Protein AF-A0A6A6DLG8-F1 (afdb_monomer)

pLDDT: mean 86.85, std 16.08, range [40.97, 98.75]

Sequence (361 aa):
MAGENPKTAAEYDSNIRAYTIFCSYMLLCISLAVFIIRNLLVSFNSLSPPGFNRRHVLLFSFLATASLCTTWYYMYQYFVDSYQRWVYWQEFYGRPIVNLELGRWLRETELFREAWLAAIVGVHRYWWTAQIFLFACGLGLNLEQKGTRKGIKHTWAFMLLGQVVAISFATNLFLISLLLTPKSCKPAQKDAPRKNKWIGPWLLNFIAVFGTLWPAYSLQDPEFQAPPHILHPPRFLRLLLVPHFVLLLLPIARAVLPTKYVSDEDVPFADRAYNFMWNIVIGGGGMLVLKASAAVWREFGFSVLVPTLFETPAVSSVGWDVIFCWITWYAWWKVQKVSFDDVIGVEGSVEEKEVEVEETN

Secondary structure (DSSP, 8-state):
-----S-TTS----THHHHHHHHHHHHHHHHHHHHHHHHHHHHHHH---TT--HHHHHHHHHHHHHHHHHHHHHHHHHHHHHHHHHHHHHHHTT----S--HHHHHHH--HHHHHHHHHHSSHHHHHHHTHHHHHHHHHHHHIIIIITTTT-TTHHHHHHHHHHT-HHHHHHHHHHHHHHS--------TT------PPPHHHHHHHHHHHHHHHHHHHTSHHHHS-TTS---TTHHHHHHHHHHHHHHHHHHHHHS-GGGS--S-HHHHHHHHHHHHHHHHHHHHHHHHHHHHHHHHHT-GGGHHHHTTTSHHHHHHHHHHHHHHHHHHHHHHHHHHHHHHHHHHHHHHHHHHHHHHTT-

Organism: NCBI:txid1314779

Mean predicted aligned error: 7.76 Å

Nearest PDB structures (foldseek):
  7n6g-assembly1_3T  TM=1.454E-01  e=6.576E-01  Chlamydomonas reinhardtii
  5lm1-assembly1_A  TM=1.456E-01  e=6.354E+00  Homo sapiens

Radius of gyration: 24.98 Å; Cα contacts (8 Å, |Δi|>4): 332; chains: 1; bounding box: 56×64×92 Å

Structure (mmCIF, N/CA/C/O backbone):
data_AF-A0A6A6DLG8-F1
#
_entry.id   AF-A0A6A6DLG8-F1
#
loop_
_atom_site.group_PDB
_atom_site.id
_atom_site.type_symbol
_atom_site.label_atom_id
_atom_site.label_alt_id
_atom_site.label_comp_id
_atom_site.label_asym_id
_atom_site.label_entity_id
_atom_site.label_seq_id
_atom_site.pdbx_PDB_ins_code
_atom_site.Cartn_x
_atom_site.Cartn_y
_atom_site.Cartn_z
_atom_site.occupancy
_atom_site.B_iso_or_equiv
_atom_site.auth_seq_id
_atom_site.auth_comp_id
_atom_site.auth_asym_id
_atom_site.auth_atom_id
_atom_site.pdbx_PDB_model_num
ATOM 1 N N . MET A 1 1 ? 20.055 -35.414 -46.150 1.00 42.12 1 MET A N 1
ATOM 2 C CA . MET A 1 1 ? 19.645 -36.111 -44.915 1.00 42.12 1 MET A CA 1
ATOM 3 C C . MET A 1 1 ? 19.054 -35.075 -43.987 1.00 42.12 1 MET A C 1
ATOM 5 O O . MET A 1 1 ? 19.787 -34.291 -43.400 1.00 42.12 1 MET A O 1
ATOM 9 N N . ALA A 1 2 ? 17.726 -35.001 -43.993 1.00 43.78 2 ALA A N 1
ATOM 10 C CA . ALA A 1 2 ? 16.948 -34.128 -43.136 1.00 43.78 2 ALA A CA 1
ATOM 11 C C . ALA A 1 2 ? 16.892 -34.745 -41.734 1.00 43.78 2 ALA A C 1
ATOM 13 O O . ALA A 1 2 ? 16.444 -35.877 -41.576 1.00 43.78 2 ALA A O 1
ATOM 14 N N . GLY A 1 3 ? 17.392 -34.014 -40.744 1.00 40.97 3 GLY A N 1
ATOM 15 C CA . GLY A 1 3 ? 17.166 -34.294 -39.333 1.00 40.97 3 GLY A CA 1
ATOM 16 C C . GLY A 1 3 ? 16.149 -33.297 -38.801 1.00 40.97 3 GLY A C 1
ATOM 17 O O . GLY A 1 3 ? 16.530 -32.324 -38.154 1.00 40.97 3 GLY A O 1
ATOM 18 N N . GLU A 1 4 ? 14.870 -33.504 -39.118 1.00 46.69 4 GLU A N 1
ATOM 19 C CA . GLU A 1 4 ? 13.787 -32.859 -38.377 1.00 46.69 4 GLU A CA 1
ATOM 20 C C . GLU A 1 4 ? 13.858 -33.353 -36.934 1.00 46.69 4 GLU A C 1
ATOM 22 O O . GLU A 1 4 ? 13.631 -34.522 -36.629 1.00 46.69 4 GLU A O 1
ATOM 27 N N . ASN A 1 5 ? 14.262 -32.450 -36.048 1.00 48.75 5 ASN A N 1
ATOM 28 C CA . ASN A 1 5 ? 14.345 -32.701 -34.622 1.00 48.75 5 ASN A CA 1
ATOM 29 C C . ASN A 1 5 ? 12.911 -32.665 -34.054 1.00 48.75 5 ASN A C 1
ATOM 31 O O . ASN A 1 5 ? 12.273 -31.610 -34.128 1.00 48.75 5 ASN A O 1
ATOM 35 N N . PRO A 1 6 ? 12.381 -33.755 -33.467 1.00 48.09 6 PRO A N 1
ATOM 36 C CA . PRO A 1 6 ? 11.021 -33.807 -32.939 1.00 48.09 6 PRO A CA 1
ATOM 37 C C . PRO A 1 6 ? 10.950 -33.118 -31.566 1.00 48.09 6 PRO A C 1
ATOM 39 O O . PRO A 1 6 ? 10.708 -33.742 -30.537 1.00 48.09 6 PRO A O 1
ATOM 42 N N . LYS A 1 7 ? 11.183 -31.801 -31.542 1.00 45.00 7 LYS A N 1
ATOM 43 C CA . LYS A 1 7 ? 10.860 -30.920 -30.404 1.00 45.00 7 LYS A CA 1
ATOM 44 C C . LYS A 1 7 ? 9.650 -30.022 -30.682 1.00 45.00 7 LYS A C 1
ATOM 46 O O . LYS A 1 7 ? 9.298 -29.193 -29.854 1.00 45.00 7 LYS A O 1
ATOM 51 N N . THR A 1 8 ? 8.981 -30.199 -31.817 1.00 47.53 8 THR A N 1
ATOM 52 C CA . THR A 1 8 ? 7.897 -29.330 -32.305 1.00 47.53 8 THR A CA 1
ATOM 53 C C . THR A 1 8 ? 6.486 -29.740 -31.867 1.00 47.53 8 THR A C 1
ATOM 55 O O . THR A 1 8 ? 5.517 -29.185 -32.368 1.00 47.53 8 THR A O 1
ATOM 58 N N . ALA A 1 9 ? 6.333 -30.655 -30.902 1.00 43.00 9 ALA A N 1
ATOM 59 C CA . ALA A 1 9 ? 5.015 -31.101 -30.424 1.00 43.00 9 ALA A CA 1
ATOM 60 C C . ALA A 1 9 ? 4.716 -30.780 -28.943 1.00 43.00 9 ALA A C 1
ATOM 62 O O . ALA A 1 9 ? 3.642 -31.126 -28.461 1.00 43.00 9 ALA A O 1
ATOM 63 N N . ALA A 1 10 ? 5.633 -30.125 -28.217 1.00 48.12 10 ALA A N 1
ATOM 64 C CA . ALA A 1 10 ? 5.526 -29.947 -26.762 1.00 48.12 10 ALA A CA 1
ATOM 65 C C . ALA A 1 10 ? 5.286 -28.505 -26.275 1.00 48.12 10 ALA A C 1
ATOM 67 O O . ALA A 1 10 ? 5.244 -28.296 -25.070 1.00 48.12 10 ALA A O 1
ATOM 68 N N . GLU A 1 11 ? 5.107 -27.511 -27.151 1.00 51.03 11 GLU A N 1
ATOM 69 C CA . GLU A 1 1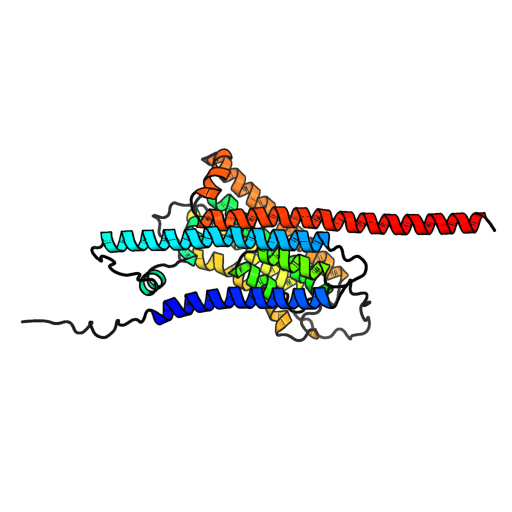1 ? 5.008 -26.109 -26.701 1.00 51.03 11 GLU A CA 1
ATOM 70 C C . GLU A 1 11 ? 3.820 -25.353 -27.310 1.00 51.03 11 GLU A C 1
ATOM 72 O O . GLU A 1 11 ? 3.870 -24.151 -27.559 1.00 51.03 11 GLU A O 1
ATOM 77 N N . TYR A 1 12 ? 2.680 -26.036 -27.462 1.00 51.03 12 TYR A N 1
ATOM 78 C CA . TYR A 1 12 ? 1.380 -25.361 -27.353 1.00 51.03 12 TYR A CA 1
ATOM 79 C C . TYR A 1 12 ? 1.115 -25.060 -25.869 1.00 51.03 12 TYR A C 1
ATOM 81 O O . TYR A 1 12 ? 0.140 -25.512 -25.270 1.00 51.03 12 TYR A O 1
ATOM 89 N N . ASP A 1 13 ? 2.036 -24.322 -25.248 1.00 60.66 13 ASP A N 1
ATOM 90 C CA . ASP A 1 13 ? 1.901 -23.861 -23.876 1.00 60.66 13 ASP A CA 1
ATOM 91 C C . ASP A 1 13 ? 0.833 -22.774 -23.892 1.00 60.66 13 ASP A C 1
ATOM 93 O O . ASP A 1 13 ? 1.077 -21.599 -24.186 1.00 60.66 13 ASP A O 1
ATOM 97 N N . SER A 1 14 ? -0.407 -23.227 -23.723 1.00 81.19 14 SER A N 1
ATOM 98 C CA . SER A 1 14 ? -1.595 -22.410 -23.882 1.00 81.19 14 SER A CA 1
ATOM 99 C C . SER A 1 14 ? -1.491 -21.148 -23.020 1.00 81.19 14 SER A C 1
ATOM 101 O O . SER A 1 14 ? -1.187 -21.202 -21.825 1.00 81.19 14 SER A O 1
ATOM 103 N N . ASN A 1 15 ? -1.825 -19.993 -23.601 1.00 89.50 15 ASN A N 1
ATOM 104 C CA . ASN A 1 15 ? -1.896 -18.719 -22.873 1.00 89.50 15 ASN A CA 1
ATOM 105 C C . ASN A 1 15 ? -2.945 -18.735 -21.737 1.00 89.50 15 ASN A C 1
ATOM 107 O O . ASN A 1 15 ? -3.061 -17.774 -20.977 1.00 89.50 15 ASN A O 1
ATOM 111 N N . ILE A 1 16 ? -3.698 -19.835 -21.599 1.00 91.62 16 ILE A N 1
ATOM 112 C CA . ILE A 1 16 ? -4.718 -20.075 -20.579 1.00 91.62 16 ILE A CA 1
ATOM 113 C C . ILE A 1 16 ? -4.157 -19.831 -19.181 1.00 91.62 16 ILE A C 1
ATOM 115 O O . ILE A 1 16 ? -4.823 -19.175 -18.386 1.00 91.62 16 ILE A O 1
ATOM 119 N N . ARG A 1 17 ? -2.936 -20.290 -18.868 1.00 91.62 17 ARG A N 1
ATOM 120 C CA . ARG A 1 17 ? -2.347 -20.080 -17.533 1.00 91.62 17 ARG A CA 1
ATOM 121 C C . ARG A 1 17 ? -2.173 -18.593 -17.218 1.00 91.62 17 ARG A C 1
ATOM 123 O O . ARG A 1 17 ? -2.581 -18.153 -16.146 1.00 91.62 17 ARG A O 1
ATOM 130 N N . ALA A 1 18 ? -1.600 -17.828 -18.146 1.00 92.19 18 ALA A N 1
ATOM 131 C CA . ALA A 1 18 ? -1.339 -16.402 -17.965 1.00 92.19 18 ALA A CA 1
ATOM 132 C C . ALA A 1 18 ? -2.647 -15.604 -17.828 1.00 92.19 18 ALA A C 1
ATOM 134 O O . ALA A 1 18 ? -2.808 -14.838 -16.877 1.00 92.19 18 ALA A O 1
ATOM 135 N N . TYR A 1 19 ? -3.625 -15.872 -18.703 1.00 94.00 19 TYR A N 1
ATOM 136 C CA . TYR A 1 19 ? -4.962 -15.284 -18.591 1.00 94.00 19 TYR A CA 1
ATOM 137 C C . TYR A 1 19 ? -5.650 -15.662 -17.283 1.00 94.00 19 TYR A C 1
ATOM 139 O O . TYR A 1 19 ? -6.215 -14.799 -16.627 1.00 94.00 19 TYR A O 1
ATOM 147 N N . THR A 1 20 ? -5.575 -16.927 -16.866 1.00 95.06 20 THR A N 1
ATOM 148 C CA . THR A 1 20 ? -6.210 -17.391 -15.627 1.00 95.06 20 THR A CA 1
ATOM 149 C C . THR A 1 20 ? -5.631 -16.668 -14.418 1.00 95.06 20 THR A C 1
ATOM 151 O O . THR A 1 20 ? -6.394 -16.171 -13.596 1.00 95.06 20 THR A O 1
ATOM 154 N N . ILE A 1 21 ? -4.303 -16.542 -14.316 1.00 93.88 21 ILE A N 1
ATOM 155 C CA . ILE A 1 21 ? -3.659 -15.821 -13.209 1.00 93.88 21 ILE A CA 1
ATOM 156 C C . ILE A 1 21 ? -4.117 -14.359 -13.200 1.00 93.88 21 ILE A C 1
ATOM 158 O O . ILE A 1 21 ? -4.626 -13.888 -12.184 1.00 93.88 21 ILE A O 1
ATOM 162 N N . PHE A 1 22 ? -4.023 -13.668 -14.336 1.00 94.69 22 PHE A N 1
ATOM 163 C CA . PHE A 1 22 ? -4.397 -12.258 -14.435 1.00 94.69 22 PHE A CA 1
ATOM 164 C C . PHE A 1 22 ? -5.890 -12.023 -14.151 1.00 94.69 22 PHE A C 1
ATOM 166 O O . PHE A 1 22 ? -6.245 -11.197 -13.310 1.00 94.69 22 PHE A O 1
ATOM 173 N N . CYS A 1 23 ? -6.777 -12.784 -14.794 1.00 96.00 23 CYS A N 1
ATOM 174 C CA . CYS A 1 23 ? -8.219 -12.677 -14.595 1.00 96.00 23 CYS A CA 1
ATOM 175 C C . CYS A 1 23 ? -8.631 -13.067 -13.173 1.00 96.00 23 CYS A C 1
ATOM 177 O O . CYS A 1 23 ? -9.495 -12.407 -12.603 1.00 96.00 23 CYS A O 1
ATOM 179 N N . SER A 1 24 ? -8.013 -14.092 -12.574 1.00 97.00 24 SER A N 1
ATOM 180 C CA . SER A 1 24 ? -8.307 -14.480 -11.188 1.00 97.00 24 SER A CA 1
ATOM 181 C C . SER A 1 24 ? -7.911 -13.385 -10.197 1.00 97.00 24 SER A C 1
ATOM 183 O O . SER A 1 24 ? -8.673 -13.093 -9.278 1.00 97.00 24 SER A O 1
ATOM 185 N N . TYR A 1 25 ? -6.777 -12.715 -10.425 1.00 96.00 25 TYR A N 1
ATOM 186 C CA . TYR A 1 25 ? -6.357 -11.558 -9.643 1.00 96.00 25 TYR A CA 1
ATOM 187 C C . TYR A 1 25 ? -7.331 -10.378 -9.799 1.00 96.00 25 TYR A C 1
ATOM 189 O O . TYR A 1 25 ? -7.801 -9.838 -8.800 1.00 96.00 25 TYR A O 1
ATOM 197 N N . MET A 1 26 ? -7.721 -10.026 -11.029 1.00 96.75 26 MET A N 1
ATOM 198 C CA . MET A 1 26 ? -8.692 -8.946 -11.270 1.00 96.75 26 MET A CA 1
ATOM 199 C C . MET A 1 26 ? -10.052 -9.243 -10.631 1.00 96.75 26 MET A C 1
ATOM 201 O O . MET A 1 26 ? -10.649 -8.381 -9.981 1.00 96.75 26 MET A O 1
ATOM 205 N N . LEU A 1 27 ? -10.522 -10.486 -10.755 1.00 98.00 27 LEU A N 1
ATOM 206 C CA . LEU A 1 27 ? -11.761 -10.935 -10.134 1.00 98.00 27 LEU A CA 1
ATOM 207 C C . LEU A 1 27 ? -11.674 -10.887 -8.606 1.00 98.00 27 LEU A C 1
ATOM 209 O O . LEU A 1 27 ? -12.643 -10.475 -7.970 1.00 98.00 27 LEU A O 1
ATOM 213 N N . LEU A 1 28 ? -10.536 -11.260 -8.012 1.00 97.50 28 LEU A N 1
ATOM 214 C CA . LEU A 1 28 ? -10.301 -11.154 -6.572 1.00 97.50 28 LEU A CA 1
ATOM 215 C C . LEU A 1 28 ? -10.400 -9.698 -6.099 1.00 97.50 28 LEU A C 1
ATOM 217 O O . LEU A 1 28 ? -11.134 -9.423 -5.149 1.00 97.50 28 LEU A O 1
ATOM 221 N N . CYS A 1 29 ? -9.723 -8.768 -6.779 1.00 97.69 29 CYS A N 1
ATOM 222 C CA . CYS A 1 29 ? -9.763 -7.337 -6.465 1.00 97.69 29 CYS A CA 1
ATOM 223 C C . CYS A 1 29 ? -11.198 -6.788 -6.488 1.00 97.69 29 CYS A C 1
ATOM 225 O O . CYS A 1 29 ? -11.648 -6.176 -5.515 1.00 97.69 29 CYS A O 1
ATOM 227 N N . ILE A 1 30 ? -11.942 -7.060 -7.567 1.00 97.69 30 ILE A N 1
ATOM 228 C CA . ILE A 1 30 ? -13.333 -6.613 -7.724 1.00 97.69 30 ILE A CA 1
ATOM 229 C C . ILE A 1 30 ? -14.229 -7.254 -6.660 1.00 97.69 30 ILE A C 1
ATOM 231 O O . ILE A 1 30 ? -15.001 -6.559 -6.000 1.00 97.69 30 ILE A O 1
ATOM 235 N N . SER A 1 31 ? -14.108 -8.567 -6.451 1.00 98.31 31 SER A N 1
ATOM 236 C CA . SER A 1 31 ? -14.945 -9.305 -5.500 1.00 98.31 31 SER A CA 1
ATOM 237 C C . SER A 1 31 ? -14.743 -8.817 -4.067 1.00 98.31 31 SER A C 1
ATOM 239 O O . SER A 1 31 ? -15.722 -8.631 -3.347 1.00 98.31 31 SER A O 1
ATOM 241 N N . LEU A 1 32 ? -13.497 -8.551 -3.655 1.00 97.62 32 LEU A N 1
ATOM 242 C CA . LEU A 1 32 ? -13.190 -7.999 -2.332 1.00 97.62 32 LEU A CA 1
ATOM 243 C C . LEU A 1 32 ? -13.744 -6.584 -2.156 1.00 97.62 32 LEU A C 1
ATOM 245 O O . LEU A 1 32 ? -14.359 -6.297 -1.127 1.00 97.62 32 LEU A O 1
ATOM 249 N N . ALA A 1 33 ? -13.564 -5.713 -3.153 1.00 97.75 33 ALA A N 1
ATOM 250 C CA . ALA A 1 33 ? -14.083 -4.350 -3.105 1.00 97.75 33 ALA A CA 1
ATOM 251 C C . ALA A 1 33 ? -15.616 -4.346 -3.002 1.00 97.75 33 ALA A C 1
ATOM 253 O O . ALA A 1 33 ? -16.174 -3.712 -2.105 1.00 97.75 33 ALA A O 1
ATOM 254 N N . VAL A 1 34 ? -16.300 -5.118 -3.854 1.00 98.06 34 VAL A N 1
ATOM 255 C CA . VAL A 1 34 ? -17.764 -5.261 -3.833 1.00 98.06 34 VAL A CA 1
ATOM 256 C C . VAL A 1 34 ? -18.242 -5.845 -2.505 1.00 98.06 34 VAL A C 1
ATOM 258 O O . VAL A 1 34 ? -19.208 -5.343 -1.931 1.00 98.06 34 VAL A O 1
ATOM 261 N N . PHE A 1 35 ? -17.561 -6.868 -1.982 1.00 97.94 35 PHE A N 1
ATOM 262 C CA . PHE A 1 35 ? -17.885 -7.471 -0.690 1.00 97.94 35 PHE A CA 1
ATOM 263 C C . PHE A 1 35 ? -17.823 -6.449 0.454 1.00 97.94 35 PHE A C 1
ATOM 265 O O . PHE A 1 35 ? -18.776 -6.331 1.229 1.00 97.94 35 PHE A O 1
ATOM 272 N N . ILE A 1 36 ? -16.736 -5.677 0.546 1.00 97.38 36 ILE A N 1
ATOM 273 C CA . ILE A 1 36 ? -16.568 -4.659 1.590 1.00 97.38 36 ILE A CA 1
ATOM 274 C C . ILE A 1 36 ? -17.604 -3.545 1.427 1.00 97.38 36 ILE A C 1
ATOM 276 O O . ILE A 1 36 ? -18.291 -3.216 2.392 1.00 97.38 36 ILE A O 1
ATOM 280 N N . ILE A 1 37 ? -17.771 -3.002 0.219 1.00 96.94 37 ILE A N 1
ATOM 281 C CA . ILE A 1 37 ? -18.719 -1.911 -0.051 1.00 96.94 37 ILE A CA 1
ATOM 282 C C . ILE A 1 37 ? -20.151 -2.346 0.268 1.00 96.94 37 ILE A C 1
ATOM 284 O O . ILE A 1 37 ? -20.870 -1.617 0.947 1.00 96.94 37 ILE A O 1
ATOM 288 N N . ARG A 1 38 ? -20.567 -3.551 -0.142 1.00 97.06 38 ARG A N 1
ATOM 289 C CA . ARG A 1 38 ? -21.901 -4.079 0.172 1.00 97.06 38 ARG A CA 1
ATOM 290 C C . ARG A 1 38 ? -22.131 -4.155 1.681 1.00 97.06 38 ARG A C 1
ATOM 292 O O . ARG A 1 38 ? -23.180 -3.723 2.151 1.00 97.06 38 ARG A O 1
ATOM 299 N N . ASN A 1 39 ? -21.158 -4.662 2.437 1.00 94.19 39 ASN A N 1
ATOM 300 C CA . ASN A 1 39 ? -21.257 -4.731 3.895 1.00 94.19 39 ASN A CA 1
ATOM 301 C C . ASN A 1 39 ? -21.339 -3.333 4.528 1.00 94.19 39 ASN A C 1
ATOM 303 O O . ASN A 1 39 ? -22.131 -3.127 5.444 1.00 94.19 39 ASN A O 1
ATOM 307 N N . LEU A 1 40 ? -20.578 -2.361 4.017 1.00 94.06 40 LEU A N 1
ATOM 308 C CA . LEU A 1 40 ? -20.651 -0.970 4.471 1.00 94.06 40 LEU A CA 1
ATOM 309 C C . LEU A 1 40 ? -22.014 -0.338 4.176 1.00 94.06 40 LEU A C 1
ATOM 311 O O . LEU A 1 40 ? -22.557 0.334 5.045 1.00 94.06 40 LEU A O 1
ATOM 315 N N . LEU A 1 41 ? -22.591 -0.576 2.996 1.00 93.44 41 LEU A N 1
ATOM 316 C CA . LEU A 1 41 ? -23.913 -0.061 2.625 1.00 93.44 41 LEU A CA 1
ATOM 317 C C . LEU A 1 41 ? -25.027 -0.648 3.499 1.00 93.44 41 LEU A C 1
ATOM 319 O O . LEU A 1 41 ? -25.924 0.076 3.927 1.00 93.44 41 LEU A O 1
ATOM 323 N N . VAL A 1 42 ? -24.959 -1.946 3.811 1.00 92.69 42 VAL A N 1
ATOM 324 C CA . VAL A 1 42 ? -25.896 -2.581 4.751 1.00 92.69 42 VAL A CA 1
ATOM 325 C C . VAL A 1 42 ? -25.771 -1.949 6.139 1.00 92.69 42 VAL A C 1
ATOM 327 O O . VAL A 1 42 ? -26.788 -1.588 6.731 1.00 92.69 42 VAL A O 1
ATOM 330 N N . SER A 1 43 ? -24.549 -1.752 6.643 1.00 89.50 43 SER A N 1
ATOM 331 C CA . SER A 1 43 ? -24.315 -1.068 7.923 1.00 89.50 43 SER A CA 1
ATOM 332 C C . SER A 1 43 ? -24.814 0.378 7.906 1.00 89.50 43 SER A C 1
ATOM 334 O O . SER A 1 43 ? -25.457 0.805 8.854 1.00 89.50 43 SER A O 1
ATOM 336 N N . PHE A 1 44 ? -24.587 1.113 6.815 1.00 89.56 44 PHE A N 1
ATOM 337 C CA . PHE A 1 44 ? -25.044 2.495 6.650 1.00 89.56 44 PHE A CA 1
ATOM 338 C C . PHE A 1 44 ? -26.571 2.615 6.711 1.00 89.56 44 PHE A C 1
ATOM 340 O O . PHE A 1 44 ? -27.092 3.536 7.330 1.00 89.56 44 PHE A O 1
ATOM 347 N N . ASN A 1 45 ? -27.292 1.675 6.096 1.00 88.12 45 ASN A N 1
ATOM 348 C CA . ASN A 1 45 ? -28.756 1.691 6.072 1.00 88.12 45 ASN A CA 1
ATOM 349 C C . ASN A 1 45 ? -29.393 1.182 7.375 1.00 88.12 45 ASN A C 1
ATOM 351 O O . ASN A 1 45 ? -30.538 1.518 7.663 1.00 88.12 45 ASN A O 1
ATOM 355 N N . SER A 1 46 ? -28.686 0.344 8.138 1.00 84.44 46 SER A N 1
ATOM 356 C CA . SER A 1 46 ? -29.216 -0.296 9.353 1.00 84.44 46 SER A CA 1
ATOM 357 C C . SER A 1 46 ? -28.819 0.402 10.652 1.00 84.44 46 SER A C 1
ATOM 359 O O . SER A 1 46 ? -29.517 0.258 11.654 1.00 84.44 46 SER A O 1
ATOM 361 N N . LEU A 1 47 ? -27.712 1.146 10.661 1.00 73.06 47 LEU A N 1
ATOM 362 C CA . LEU A 1 47 ? -27.139 1.740 11.862 1.00 73.06 47 LEU A CA 1
ATOM 363 C C . LEU A 1 47 ? -26.958 3.243 11.644 1.00 73.06 47 LEU A C 1
ATOM 365 O O . LEU A 1 47 ? -26.016 3.681 10.988 1.00 73.06 47 LEU A O 1
ATOM 369 N N . SER A 1 48 ? -27.827 4.033 12.273 1.00 65.44 48 SER A N 1
ATOM 370 C CA . SER A 1 48 ? -27.577 5.452 12.552 1.00 65.44 48 SER A CA 1
ATOM 371 C C . SER A 1 48 ? -27.132 5.573 14.011 1.00 65.44 48 SER A C 1
ATOM 373 O O . SER A 1 48 ? -27.966 5.854 14.875 1.00 65.44 48 SER A O 1
ATOM 375 N N . PRO A 1 49 ? -25.860 5.273 14.347 1.00 66.50 49 PRO A N 1
ATOM 376 C CA . PRO A 1 49 ? -25.411 5.353 15.727 1.00 66.50 49 PRO A CA 1
ATOM 377 C C . PRO A 1 49 ? -25.480 6.803 16.241 1.00 66.50 49 PRO A C 1
ATOM 379 O O . PRO A 1 49 ? -25.253 7.742 15.473 1.00 66.50 49 PRO A O 1
ATOM 382 N N . PRO A 1 50 ? -25.740 7.014 17.543 1.00 60.44 50 PRO A N 1
ATOM 383 C CA . PRO A 1 50 ? -25.607 8.333 18.152 1.00 60.44 50 PRO A CA 1
ATOM 384 C C . PRO A 1 50 ? -24.169 8.851 17.957 1.00 60.44 50 PRO A C 1
ATOM 386 O O . PRO A 1 50 ? -23.201 8.139 18.231 1.00 60.44 50 PRO A O 1
ATOM 389 N N . GLY A 1 51 ? -24.029 10.066 17.413 1.00 63.66 51 GLY A N 1
ATOM 390 C CA . GLY A 1 51 ? -22.741 10.649 16.998 1.00 63.66 51 GLY A CA 1
ATOM 391 C C . GLY A 1 51 ? -22.334 10.375 15.540 1.00 63.66 51 GLY A C 1
ATOM 392 O O . GLY A 1 51 ? -21.228 10.728 15.128 1.00 63.66 51 GLY A O 1
ATOM 393 N N . PHE A 1 52 ? -23.204 9.757 14.735 1.00 78.06 52 PHE A N 1
ATOM 394 C CA . PHE A 1 52 ? -22.997 9.591 13.297 1.00 78.06 52 PHE A CA 1
ATOM 395 C C . PHE A 1 52 ? -22.896 10.946 12.581 1.00 78.06 52 PHE A C 1
ATOM 397 O O . PHE A 1 52 ? -23.866 11.698 12.490 1.00 78.06 52 PHE A O 1
ATOM 404 N N . ASN A 1 53 ? -21.727 11.238 12.006 1.00 85.06 53 ASN A N 1
ATOM 405 C CA . ASN A 1 53 ? -21.529 12.414 11.167 1.00 85.06 53 ASN A CA 1
ATOM 406 C C . ASN A 1 53 ? -21.396 12.006 9.694 1.00 85.06 53 ASN A C 1
ATOM 408 O O . ASN A 1 53 ? -20.342 11.546 9.242 1.00 85.06 53 ASN A O 1
ATOM 412 N N . ARG A 1 54 ? -22.466 12.234 8.922 1.00 90.19 54 ARG A N 1
ATOM 413 C CA . ARG A 1 54 ? -22.517 11.948 7.479 1.00 90.19 54 ARG A CA 1
ATOM 414 C C . ARG A 1 54 ? -21.384 12.629 6.704 1.00 90.19 54 ARG A C 1
ATOM 416 O O . ARG A 1 54 ? -20.920 12.069 5.715 1.00 90.19 54 ARG A O 1
ATOM 423 N N . ARG A 1 55 ? -20.895 13.793 7.157 1.00 92.69 55 ARG A N 1
ATOM 424 C CA . ARG A 1 55 ? -19.781 14.507 6.506 1.00 92.69 55 ARG A CA 1
ATOM 425 C C . ARG A 1 55 ? -18.483 13.706 6.567 1.00 92.69 55 ARG A C 1
ATOM 427 O O . ARG A 1 55 ? -17.768 13.665 5.574 1.00 92.69 55 ARG A O 1
ATOM 434 N N . HIS A 1 56 ? -18.201 13.027 7.681 1.00 93.94 56 HIS A N 1
ATOM 435 C CA . HIS A 1 56 ? -17.001 12.193 7.808 1.00 93.94 56 HIS A CA 1
ATOM 436 C C . HIS A 1 56 ? -17.072 10.968 6.890 1.00 93.94 56 HIS A C 1
ATOM 438 O O . HIS A 1 56 ? -16.095 10.639 6.225 1.00 93.94 56 HIS A O 1
ATOM 444 N N . VAL A 1 57 ? -18.244 10.330 6.787 1.00 94.50 57 VAL A N 1
ATOM 445 C CA . VAL A 1 57 ? -18.449 9.210 5.854 1.00 94.50 57 VAL A CA 1
ATOM 446 C C . VAL A 1 57 ? -18.274 9.662 4.406 1.00 94.50 57 VAL A C 1
ATOM 448 O O . VAL A 1 57 ? -17.586 8.988 3.643 1.00 94.50 57 VAL A O 1
ATOM 451 N N . LEU A 1 58 ? -18.838 10.815 4.033 1.00 95.94 58 LEU A N 1
ATOM 452 C CA . LEU A 1 58 ? -18.664 11.390 2.696 1.00 95.94 58 LEU A CA 1
ATOM 453 C C . LEU A 1 58 ? -17.198 11.733 2.407 1.00 95.94 58 LEU A C 1
ATOM 455 O O . LEU A 1 58 ? -16.715 11.415 1.325 1.00 95.94 58 LEU A O 1
ATOM 459 N N . LEU A 1 59 ? -16.478 12.307 3.376 1.00 97.31 59 LEU A N 1
ATOM 460 C CA . LEU A 1 59 ? -15.053 12.617 3.253 1.00 97.31 59 LEU A CA 1
ATOM 461 C C . LEU A 1 59 ? -14.226 11.363 2.945 1.00 97.31 59 LEU A C 1
ATOM 463 O O . LEU A 1 59 ? -13.504 11.338 1.952 1.00 97.31 59 LEU A O 1
ATOM 467 N N . PHE A 1 60 ? -14.349 10.309 3.756 1.00 97.81 60 PHE A N 1
ATOM 468 C CA . PHE A 1 60 ? -13.588 9.076 3.529 1.00 97.81 60 PHE A CA 1
ATOM 469 C C . PHE A 1 60 ? -14.068 8.310 2.288 1.00 97.81 60 PHE A C 1
ATOM 471 O O . PHE A 1 60 ? -13.265 7.644 1.644 1.00 97.81 60 PHE A O 1
ATOM 478 N N . SER A 1 61 ? -15.338 8.443 1.889 1.00 98.00 61 SER A N 1
ATOM 479 C CA . SER A 1 61 ? -15.839 7.874 0.624 1.00 98.00 61 SER A CA 1
ATOM 480 C C . SER A 1 61 ? -15.235 8.582 -0.590 1.00 98.00 61 SER A C 1
ATOM 482 O O . SER A 1 61 ? -14.841 7.932 -1.561 1.00 98.00 61 SER A O 1
ATOM 484 N N . PHE A 1 62 ? -15.120 9.912 -0.524 1.00 98.44 62 PHE A N 1
ATOM 485 C CA . PHE A 1 62 ? -14.439 10.707 -1.539 1.00 98.44 62 PHE A CA 1
ATOM 486 C C . PHE A 1 62 ? -12.955 10.341 -1.616 1.00 98.44 62 PHE A 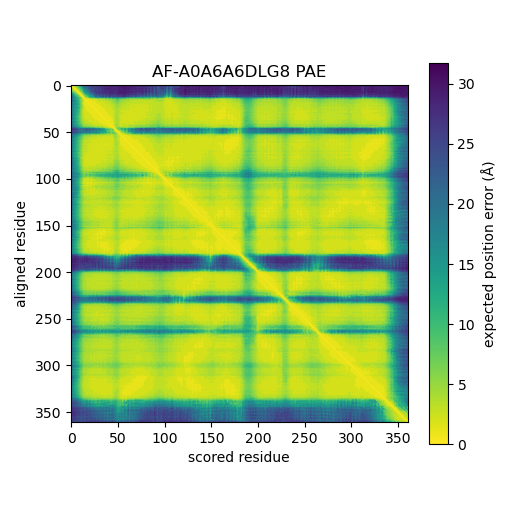C 1
ATOM 488 O O . PHE A 1 62 ? -12.468 10.040 -2.702 1.00 98.44 62 PHE A O 1
ATOM 495 N N . LEU A 1 63 ? -12.258 10.281 -0.475 1.00 98.50 63 LEU A N 1
ATOM 496 C CA . LEU A 1 63 ? -10.847 9.887 -0.423 1.00 98.50 63 LEU A CA 1
ATOM 497 C C . LEU A 1 63 ? -10.620 8.463 -0.947 1.00 98.50 63 LEU A C 1
ATOM 499 O O . LEU A 1 63 ? -9.687 8.261 -1.715 1.00 98.50 63 LEU A O 1
ATOM 503 N N . ALA A 1 64 ? -11.490 7.503 -0.607 1.00 98.50 64 ALA A N 1
ATOM 504 C CA . ALA A 1 64 ? -11.435 6.143 -1.146 1.00 98.50 64 ALA A CA 1
ATOM 505 C C . ALA A 1 64 ? -11.574 6.129 -2.676 1.00 98.50 64 ALA A C 1
ATOM 507 O O . ALA A 1 64 ? -10.803 5.474 -3.370 1.00 98.50 64 ALA A O 1
ATOM 508 N N . THR A 1 65 ? -12.553 6.861 -3.210 1.00 98.44 65 THR A N 1
ATOM 509 C CA . THR A 1 65 ? -12.804 6.901 -4.658 1.00 98.44 65 THR A CA 1
ATOM 510 C C . THR A 1 65 ? -11.651 7.581 -5.389 1.00 98.44 65 THR A C 1
ATOM 512 O O . THR A 1 65 ? -11.134 7.040 -6.361 1.00 98.44 65 THR A O 1
ATOM 515 N N . ALA A 1 66 ? -11.200 8.735 -4.893 1.00 98.69 66 ALA A N 1
ATOM 516 C CA . ALA A 1 66 ? -10.088 9.477 -5.471 1.00 98.69 66 ALA A CA 1
ATOM 517 C C . ALA A 1 66 ? -8.788 8.663 -5.444 1.00 98.69 66 ALA A C 1
ATOM 519 O O . ALA A 1 66 ? -8.064 8.635 -6.443 1.00 98.69 66 ALA A O 1
ATOM 520 N N . SER A 1 67 ? -8.509 7.959 -4.342 1.00 98.44 67 SER A N 1
ATOM 521 C CA . SER A 1 67 ? -7.314 7.128 -4.243 1.00 98.44 67 SER A CA 1
ATOM 522 C C . SER A 1 67 ? -7.374 5.912 -5.164 1.00 98.44 67 SER A C 1
ATOM 524 O O . SER A 1 67 ? -6.399 5.645 -5.867 1.00 98.44 67 SER A O 1
ATOM 526 N N . LEU A 1 68 ? -8.523 5.233 -5.263 1.00 98.31 68 LEU A N 1
ATOM 527 C CA . LEU A 1 68 ? -8.716 4.127 -6.202 1.00 98.31 68 LEU A CA 1
ATOM 528 C C . LEU A 1 68 ? -8.555 4.590 -7.653 1.00 98.31 68 LEU A C 1
ATOM 530 O O . LEU A 1 68 ? -7.773 4.004 -8.394 1.00 98.31 68 LEU A O 1
ATOM 534 N N . CYS A 1 69 ? -9.252 5.658 -8.054 1.00 98.44 69 CYS A N 1
ATOM 535 C CA . CYS A 1 69 ? -9.183 6.182 -9.416 1.00 98.44 69 CYS A CA 1
ATOM 536 C C . CYS A 1 69 ? -7.757 6.597 -9.796 1.00 98.44 69 CYS A C 1
ATOM 538 O O . CYS A 1 69 ? -7.306 6.280 -10.891 1.00 98.44 69 CYS A O 1
ATOM 540 N N . THR A 1 70 ? -7.037 7.267 -8.893 1.00 98.44 70 THR A N 1
ATOM 541 C CA . THR A 1 70 ? -5.679 7.757 -9.174 1.00 98.44 70 THR A CA 1
ATOM 542 C C . THR A 1 70 ? -4.680 6.604 -9.277 1.00 98.44 70 THR A C 1
ATOM 544 O O . THR A 1 70 ? -3.922 6.530 -10.240 1.00 98.44 70 THR A O 1
ATOM 547 N N . THR A 1 71 ? -4.692 5.675 -8.317 1.00 97.75 71 THR A N 1
ATOM 548 C CA . THR A 1 71 ? -3.778 4.516 -8.313 1.00 97.75 71 THR A CA 1
ATOM 549 C C . THR A 1 71 ? -4.023 3.607 -9.519 1.00 97.75 71 THR A C 1
ATOM 551 O O . THR A 1 71 ? -3.082 3.258 -10.230 1.00 97.75 71 THR A O 1
ATOM 554 N N . TRP A 1 72 ? -5.284 3.303 -9.842 1.00 97.19 72 TRP A N 1
ATOM 555 C CA . TRP A 1 72 ? -5.615 2.464 -10.999 1.00 97.19 72 TRP A CA 1
ATOM 556 C C . TRP A 1 72 ? -5.403 3.141 -12.343 1.00 97.19 72 TRP A C 1
ATOM 558 O O . TRP A 1 72 ? -5.075 2.452 -13.306 1.00 97.19 72 TRP A O 1
ATOM 568 N N . TYR A 1 73 ? -5.538 4.464 -12.424 1.00 98.38 73 TYR A N 1
ATOM 569 C CA . TYR A 1 73 ? -5.165 5.203 -13.625 1.00 98.38 73 TYR A CA 1
ATOM 570 C C . TYR A 1 73 ? -3.691 4.965 -13.979 1.00 98.38 73 TYR A C 1
ATOM 572 O O . TYR A 1 73 ? -3.382 4.578 -15.106 1.00 98.38 73 TYR A O 1
ATOM 580 N N . TYR A 1 74 ? -2.787 5.101 -13.007 1.00 98.31 74 TYR A N 1
ATOM 581 C CA . TYR A 1 74 ? -1.363 4.850 -13.229 1.00 98.31 74 TYR A CA 1
ATOM 582 C C . TYR A 1 74 ? -1.029 3.364 -13.398 1.00 98.31 74 TYR A C 1
ATOM 584 O O . TYR A 1 74 ? -0.166 3.029 -14.205 1.00 98.31 74 TYR A O 1
ATOM 592 N N . MET A 1 75 ? -1.738 2.458 -12.718 1.00 96.81 75 MET A N 1
ATOM 593 C CA . MET A 1 75 ? -1.594 1.017 -12.954 1.00 96.81 75 MET A CA 1
ATOM 594 C C . MET A 1 75 ? -1.992 0.633 -14.389 1.00 96.81 75 MET A C 1
ATOM 596 O O . MET A 1 75 ? -1.301 -0.139 -15.050 1.00 96.81 75 MET A O 1
ATOM 600 N N . TYR A 1 76 ? -3.074 1.213 -14.911 1.00 97.56 76 TYR A N 1
ATOM 601 C CA . TYR A 1 76 ? -3.477 1.019 -16.300 1.00 97.56 76 TYR A CA 1
ATOM 602 C C . TYR A 1 76 ? -2.430 1.577 -17.272 1.00 97.56 76 TYR A C 1
ATOM 604 O O . TYR A 1 76 ? -2.044 0.888 -18.215 1.00 97.56 76 TYR A O 1
ATOM 612 N N . GLN A 1 77 ? -1.914 2.785 -17.021 1.00 98.25 77 GLN A N 1
ATOM 613 C CA . GLN A 1 77 ? -0.812 3.339 -17.814 1.00 98.25 77 GLN A CA 1
ATOM 614 C C . GLN A 1 77 ? 0.431 2.443 -17.786 1.00 98.25 77 GLN A C 1
ATOM 616 O O . GLN A 1 77 ? 1.063 2.255 -18.822 1.00 98.25 77 GLN A O 1
ATOM 621 N N . TYR A 1 78 ? 0.756 1.854 -16.633 1.00 97.50 78 TYR A N 1
ATOM 622 C CA . TYR A 1 78 ? 1.844 0.887 -16.514 1.00 97.50 78 TYR A CA 1
ATOM 623 C C . TYR A 1 78 ? 1.611 -0.343 -17.403 1.00 97.50 78 TYR A C 1
ATOM 625 O O . TYR A 1 78 ? 2.531 -0.774 -18.094 1.00 97.50 78 TYR A O 1
ATOM 633 N N . PHE A 1 79 ? 0.392 -0.891 -17.439 1.00 96.69 79 PHE A N 1
ATOM 634 C CA . PHE A 1 79 ? 0.069 -2.014 -18.325 1.00 96.69 79 PHE A CA 1
ATOM 635 C C . PHE A 1 79 ? 0.230 -1.657 -19.804 1.00 96.69 79 PHE A C 1
ATOM 637 O O . PHE A 1 79 ? 0.773 -2.457 -20.564 1.00 96.69 79 PHE A O 1
ATOM 644 N N . VAL A 1 80 ? -0.184 -0.452 -20.206 1.00 97.25 80 VAL A N 1
ATOM 645 C CA . VAL A 1 80 ? -0.000 0.037 -21.581 1.00 97.25 80 VAL A CA 1
ATOM 646 C C . VAL A 1 80 ? 1.487 0.170 -21.923 1.00 97.25 80 VAL A C 1
ATOM 648 O O . VAL A 1 80 ? 1.919 -0.358 -22.946 1.00 97.25 80 VAL A O 1
ATOM 651 N N . ASP A 1 81 ? 2.276 0.814 -21.060 1.00 96.94 81 ASP A N 1
ATOM 652 C CA . ASP A 1 81 ? 3.725 0.990 -21.245 1.00 96.94 81 ASP A CA 1
ATOM 653 C C . ASP A 1 81 ? 4.470 -0.358 -21.277 1.00 96.94 81 ASP A C 1
ATOM 655 O O . ASP A 1 81 ? 5.303 -0.601 -22.150 1.00 96.94 81 ASP A O 1
ATOM 659 N N . SER A 1 82 ? 4.121 -1.286 -20.381 1.00 96.69 82 SER A N 1
ATOM 660 C CA . SER A 1 82 ? 4.680 -2.643 -20.367 1.00 96.69 82 SER A CA 1
ATOM 661 C C . SER A 1 82 ? 4.374 -3.399 -21.663 1.00 96.69 82 SER A C 1
ATOM 663 O O . SER A 1 82 ? 5.279 -4.003 -22.243 1.00 96.69 82 SER A O 1
ATOM 665 N N . TYR A 1 83 ? 3.133 -3.330 -22.159 1.00 96.88 83 TYR A N 1
ATOM 666 C CA . TYR A 1 83 ? 2.757 -3.966 -23.422 1.00 96.88 83 TYR A CA 1
ATOM 667 C C . TYR A 1 83 ? 3.527 -3.369 -24.604 1.00 96.88 83 TYR A C 1
ATOM 669 O O . TYR A 1 83 ? 4.093 -4.110 -25.404 1.00 96.88 83 TYR A O 1
ATOM 677 N N . GLN A 1 84 ? 3.614 -2.040 -24.694 1.00 96.44 84 GLN A N 1
ATOM 678 C CA . GLN A 1 84 ? 4.348 -1.360 -25.767 1.00 96.44 84 GLN A CA 1
ATOM 679 C C . GLN A 1 84 ? 5.839 -1.704 -25.754 1.00 96.44 84 GLN A C 1
ATOM 681 O O . GLN A 1 84 ? 6.416 -1.999 -26.802 1.00 96.44 84 GLN A O 1
ATOM 686 N N . ARG A 1 85 ? 6.461 -1.733 -24.570 1.00 95.44 85 ARG A N 1
ATOM 687 C CA . ARG A 1 85 ? 7.861 -2.140 -24.416 1.00 95.44 85 ARG A CA 1
ATOM 688 C C . ARG A 1 85 ? 8.070 -3.593 -24.829 1.00 95.44 85 ARG A C 1
ATOM 690 O O . ARG A 1 85 ? 9.056 -3.896 -25.494 1.00 95.44 85 ARG A O 1
ATOM 697 N N . TRP A 1 86 ? 7.152 -4.483 -24.457 1.00 95.69 86 TRP A N 1
ATOM 698 C CA . TRP A 1 86 ? 7.197 -5.877 -24.886 1.00 95.69 86 TRP A CA 1
ATOM 699 C C . TRP A 1 86 ? 7.096 -5.993 -26.412 1.00 95.69 86 TRP A C 1
ATOM 701 O O . TRP A 1 86 ? 7.954 -6.642 -27.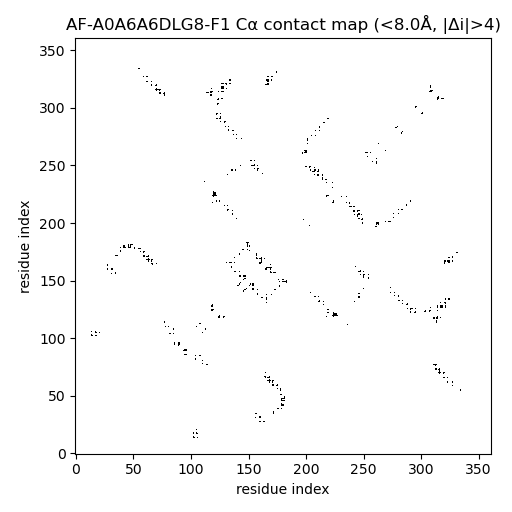004 1.00 95.69 86 TRP A O 1
ATOM 711 N N . VAL A 1 87 ? 6.141 -5.308 -27.057 1.00 95.69 87 VAL A N 1
ATOM 712 C CA . VAL A 1 87 ? 6.008 -5.282 -28.528 1.00 95.69 87 VAL A CA 1
ATOM 713 C C . VAL A 1 87 ? 7.302 -4.810 -29.193 1.00 95.69 87 VAL A C 1
ATOM 715 O O . VAL A 1 87 ? 7.812 -5.498 -30.075 1.00 95.69 87 VAL A O 1
ATOM 718 N N . TYR A 1 88 ? 7.881 -3.702 -28.718 1.00 95.00 88 TYR A N 1
ATOM 719 C CA . TYR A 1 88 ? 9.152 -3.180 -29.227 1.00 95.00 88 TYR A CA 1
ATOM 720 C C . TYR A 1 88 ? 10.273 -4.231 -29.183 1.00 95.00 88 TYR A C 1
ATOM 722 O O . TYR A 1 88 ? 11.002 -4.417 -30.157 1.00 95.00 88 TYR A O 1
ATOM 730 N N . TRP A 1 89 ? 10.396 -4.971 -28.075 1.00 94.44 89 TRP A N 1
ATOM 731 C CA . TRP A 1 89 ? 11.389 -6.041 -27.964 1.00 94.44 89 TRP A CA 1
ATOM 732 C C . TRP A 1 89 ? 11.108 -7.215 -28.902 1.00 94.44 89 TRP A C 1
ATOM 734 O O . TRP A 1 89 ? 12.048 -7.773 -29.464 1.00 94.44 89 TRP A O 1
ATOM 744 N N . GLN A 1 90 ? 9.844 -7.593 -29.105 1.00 94.88 90 GLN A N 1
ATOM 745 C CA . GLN A 1 90 ? 9.504 -8.657 -30.053 1.00 94.88 90 GLN A CA 1
ATOM 746 C C . GLN A 1 90 ? 9.899 -8.276 -31.483 1.00 94.88 90 GLN A C 1
ATOM 748 O O . GLN A 1 90 ? 10.522 -9.080 -32.177 1.00 94.88 90 GLN A O 1
ATOM 753 N N . GLU A 1 91 ? 9.619 -7.039 -31.896 1.00 92.69 91 GLU A N 1
ATOM 754 C CA . GLU A 1 91 ? 10.028 -6.513 -33.202 1.00 92.69 91 GLU A CA 1
ATOM 755 C C . GLU A 1 91 ? 11.552 -6.477 -33.350 1.00 92.69 91 GLU A C 1
ATOM 757 O O . GLU A 1 91 ? 12.078 -6.937 -34.365 1.00 92.69 91 GLU A O 1
ATOM 762 N N . PHE A 1 92 ? 12.270 -6.030 -32.314 1.00 93.38 92 PHE A N 1
ATOM 763 C CA . PHE A 1 92 ? 13.735 -6.015 -32.291 1.00 93.38 92 PHE A CA 1
ATOM 764 C C . PHE A 1 92 ? 14.346 -7.412 -32.504 1.00 93.38 92 PHE A C 1
ATOM 766 O O . PHE A 1 92 ? 15.335 -7.555 -33.221 1.00 93.38 92 PHE A O 1
ATOM 773 N N . TYR A 1 93 ? 13.734 -8.459 -31.940 1.00 93.00 93 TYR A N 1
ATOM 774 C CA . TYR A 1 93 ? 14.152 -9.855 -32.134 1.00 93.00 93 TYR A CA 1
ATOM 775 C C . TYR A 1 93 ? 13.545 -10.525 -33.383 1.00 93.00 93 TYR A C 1
ATOM 777 O O . TYR A 1 93 ? 13.605 -11.750 -33.512 1.00 93.00 93 TYR A O 1
ATOM 785 N N . GLY A 1 94 ? 12.962 -9.753 -34.307 1.00 92.12 94 GLY A N 1
ATOM 786 C CA . GLY A 1 94 ? 12.436 -10.257 -35.578 1.00 92.12 94 GLY A CA 1
ATOM 787 C C . GLY A 1 94 ? 11.141 -11.065 -35.451 1.00 92.12 94 GLY A C 1
ATOM 788 O O . GLY A 1 94 ? 10.859 -11.910 -36.299 1.00 92.12 94 GLY A O 1
ATOM 789 N N . ARG A 1 95 ? 10.355 -10.834 -34.394 1.00 90.19 95 ARG A N 1
ATOM 790 C CA . ARG A 1 95 ? 9.045 -11.460 -34.151 1.00 90.19 95 ARG A CA 1
ATOM 791 C C . ARG A 1 95 ? 7.939 -10.398 -34.247 1.00 90.19 95 ARG A C 1
ATOM 793 O O . ARG A 1 95 ? 7.433 -9.970 -33.212 1.00 90.19 95 ARG A O 1
ATOM 800 N N . PRO A 1 96 ? 7.582 -9.934 -35.460 1.00 85.00 96 PRO A N 1
ATOM 801 C CA . PRO A 1 96 ? 6.602 -8.865 -35.625 1.00 85.00 96 PRO A CA 1
ATOM 802 C C . PRO A 1 96 ? 5.231 -9.279 -35.078 1.00 85.00 96 PRO A C 1
ATOM 804 O O . PRO A 1 96 ? 4.739 -10.374 -35.362 1.00 85.00 96 PRO A O 1
ATOM 807 N N . ILE A 1 97 ? 4.617 -8.389 -34.301 1.00 87.19 97 ILE A N 1
ATOM 808 C CA . ILE A 1 97 ? 3.309 -8.600 -33.681 1.00 87.19 97 ILE A CA 1
ATOM 809 C C . ILE A 1 97 ? 2.233 -8.039 -34.613 1.00 87.19 97 ILE A C 1
ATOM 811 O O . ILE A 1 97 ? 2.113 -6.831 -34.783 1.00 87.19 97 ILE A O 1
ATOM 815 N N . VAL A 1 98 ? 1.452 -8.921 -35.240 1.00 82.75 98 VAL A N 1
ATOM 816 C CA . VAL A 1 98 ? 0.405 -8.520 -36.203 1.00 82.75 98 VAL A CA 1
ATOM 817 C C . VAL A 1 98 ? -0.935 -8.245 -35.509 1.00 82.75 98 VAL A C 1
ATOM 819 O O . VAL A 1 98 ? -1.716 -7.420 -35.973 1.00 82.75 98 VAL A O 1
ATOM 822 N N . ASN A 1 99 ? -1.204 -8.917 -34.385 1.00 89.06 99 ASN A N 1
ATOM 823 C CA . ASN A 1 99 ? -2.461 -8.826 -33.636 1.00 89.06 99 ASN A CA 1
ATOM 824 C C . ASN A 1 99 ? -2.207 -8.518 -32.154 1.00 89.06 99 ASN A C 1
ATOM 826 O O . ASN A 1 99 ? -1.090 -8.639 -31.663 1.00 89.06 99 ASN A O 1
ATOM 830 N N . LEU A 1 100 ? -3.258 -8.158 -31.412 1.00 90.75 100 LEU A N 1
ATOM 831 C CA . LEU A 1 100 ? -3.175 -7.955 -29.963 1.00 90.75 100 LEU A CA 1
ATOM 832 C C . LEU A 1 100 ? -2.886 -9.289 -29.236 1.00 90.75 100 LEU A C 1
ATOM 834 O O . LEU A 1 100 ? -3.792 -10.082 -28.981 1.00 90.75 100 LEU A O 1
ATOM 838 N N . GLU A 1 101 ? -1.626 -9.532 -28.869 1.00 92.19 101 GLU A N 1
ATOM 839 C CA . GLU A 1 101 ? -1.150 -10.790 -28.270 1.00 92.19 101 GLU A CA 1
ATOM 840 C C . GLU A 1 101 ? -1.050 -10.727 -26.731 1.00 92.19 101 GLU A C 1
ATOM 842 O O . GLU A 1 101 ? -0.009 -11.015 -26.136 1.00 92.19 101 GLU A O 1
ATOM 847 N N . LEU A 1 102 ? -2.153 -10.387 -26.047 1.00 93.19 102 LEU A N 1
ATOM 848 C CA . LEU A 1 102 ? -2.162 -10.218 -24.580 1.00 93.19 102 LEU A CA 1
ATOM 849 C C . LEU A 1 102 ? -1.669 -11.454 -23.819 1.00 93.19 102 LEU A C 1
ATOM 851 O O . LEU A 1 102 ? -0.965 -11.331 -22.824 1.00 93.19 102 LEU A O 1
ATOM 855 N N . GLY A 1 103 ? -2.038 -12.651 -24.270 1.00 92.06 103 GLY A N 1
ATOM 856 C CA . GLY A 1 103 ? -1.683 -13.890 -23.584 1.00 92.06 103 GLY A CA 1
ATOM 857 C C . GLY A 1 103 ? -0.182 -14.155 -23.597 1.00 92.06 103 GLY A C 1
ATOM 858 O O . GLY A 1 103 ? 0.372 -14.619 -22.604 1.00 92.06 103 GLY A O 1
ATOM 859 N N . ARG A 1 104 ? 0.477 -13.801 -24.705 1.00 92.62 104 ARG A N 1
ATOM 860 C CA . ARG A 1 104 ? 1.920 -13.945 -24.860 1.00 92.62 104 ARG A CA 1
ATOM 861 C C . ARG A 1 104 ? 2.665 -12.873 -24.071 1.00 92.62 104 ARG A C 1
ATOM 863 O O . ARG A 1 104 ? 3.608 -13.215 -23.365 1.00 92.62 104 ARG A O 1
ATOM 870 N N . TRP A 1 105 ? 2.178 -11.631 -24.102 1.00 95.25 105 TRP A N 1
ATOM 871 C CA . TRP A 1 105 ? 2.667 -10.554 -23.239 1.00 95.25 105 TRP A CA 1
ATOM 872 C C . TRP A 1 105 ? 2.611 -10.945 -21.756 1.00 95.25 105 TRP A C 1
ATOM 874 O O . TRP A 1 105 ? 3.639 -10.934 -21.088 1.00 95.25 105 TRP A O 1
ATOM 884 N N . LEU A 1 106 ? 1.452 -11.385 -21.253 1.00 94.62 106 LEU A N 1
ATOM 885 C CA . LEU A 1 106 ? 1.276 -11.798 -19.853 1.00 94.62 106 LEU A CA 1
ATOM 886 C C . LEU A 1 106 ? 2.135 -13.009 -19.457 1.00 94.62 106 LEU A C 1
ATOM 888 O O . LEU A 1 106 ? 2.425 -13.197 -18.279 1.00 94.62 106 LEU A O 1
ATOM 892 N N . ARG A 1 107 ? 2.493 -13.867 -20.418 1.00 93.38 107 ARG A N 1
ATOM 893 C CA . ARG A 1 107 ? 3.340 -15.043 -20.185 1.00 93.38 107 ARG A CA 1
ATOM 894 C C . ARG A 1 107 ? 4.825 -14.686 -20.145 1.00 93.38 107 ARG A C 1
ATOM 896 O O . ARG A 1 107 ? 5.565 -15.290 -19.379 1.00 93.38 107 ARG A O 1
ATOM 903 N N . GLU A 1 108 ? 5.254 -13.762 -21.000 1.00 93.00 108 GLU A N 1
ATOM 904 C CA . GLU A 1 108 ? 6.662 -13.383 -21.166 1.00 93.00 108 GLU A CA 1
ATOM 905 C C . GLU A 1 108 ? 7.083 -12.210 -20.266 1.00 93.00 108 GLU A C 1
ATOM 907 O O . GLU A 1 108 ? 8.279 -11.986 -20.100 1.00 93.00 108 GLU A O 1
ATOM 912 N N . THR A 1 109 ? 6.132 -11.481 -19.675 1.00 92.00 109 THR A N 1
ATOM 913 C CA . THR A 1 109 ? 6.405 -10.371 -18.748 1.00 92.00 109 THR A CA 1
ATOM 914 C C . THR A 1 109 ? 6.063 -10.740 -17.312 1.00 92.00 109 THR A C 1
ATOM 916 O O . THR A 1 109 ? 5.003 -11.294 -17.014 1.00 92.00 109 THR A O 1
ATOM 919 N N . GLU A 1 110 ? 6.945 -10.388 -16.379 1.00 91.62 110 GLU A N 1
ATOM 920 C CA . GLU A 1 110 ? 6.695 -10.580 -14.951 1.00 91.62 110 GLU A CA 1
ATOM 921 C C . GLU A 1 110 ? 6.114 -9.290 -14.358 1.00 91.62 110 GLU A C 1
ATOM 923 O O . GLU A 1 110 ? 6.747 -8.647 -13.522 1.00 91.62 110 GLU A O 1
ATOM 928 N N . LEU A 1 111 ? 4.901 -8.912 -14.791 1.00 92.38 111 LEU A N 1
ATOM 929 C CA . LEU A 1 111 ? 4.285 -7.595 -14.536 1.00 92.38 111 LEU A CA 1
ATOM 930 C C . LEU A 1 111 ? 4.469 -7.072 -13.107 1.00 92.38 111 LEU A C 1
ATOM 932 O O . LEU A 1 111 ? 4.913 -5.948 -12.904 1.00 92.38 111 LEU A O 1
ATOM 936 N N . PHE A 1 112 ? 4.162 -7.882 -12.093 1.00 90.56 112 PHE A N 1
ATOM 937 C CA . PHE A 1 112 ? 4.295 -7.447 -10.701 1.00 90.56 112 PHE A CA 1
ATOM 938 C C . PHE A 1 112 ? 5.750 -7.229 -10.288 1.00 90.56 112 PHE A C 1
ATOM 940 O O . PHE A 1 112 ? 6.054 -6.266 -9.586 1.00 90.56 112 PHE A O 1
ATOM 947 N N . ARG A 1 113 ? 6.657 -8.114 -10.712 1.00 91.62 113 ARG A N 1
ATOM 948 C CA . ARG A 1 113 ? 8.081 -7.988 -10.392 1.00 91.62 113 ARG A CA 1
ATOM 949 C C . ARG A 1 113 ? 8.661 -6.756 -11.074 1.00 91.62 113 ARG A C 1
ATOM 951 O O . ARG A 1 113 ? 9.360 -5.989 -10.422 1.00 91.62 113 ARG A O 1
ATOM 958 N N . GLU A 1 114 ? 8.359 -6.561 -12.352 1.00 92.94 114 GLU A N 1
ATOM 959 C CA . GLU A 1 114 ? 8.823 -5.418 -13.135 1.00 92.94 114 GLU A CA 1
ATOM 960 C C . GLU A 1 114 ? 8.268 -4.094 -12.598 1.00 92.94 114 GLU A C 1
ATOM 962 O O . GLU A 1 114 ? 9.030 -3.139 -12.458 1.00 92.94 114 GLU A O 1
ATOM 967 N N . ALA A 1 115 ? 6.983 -4.039 -12.232 1.00 94.31 115 ALA A N 1
ATOM 968 C CA . ALA A 1 115 ? 6.371 -2.856 -11.628 1.00 94.31 115 ALA A CA 1
ATOM 969 C C . ALA A 1 115 ? 7.067 -2.477 -10.317 1.00 94.31 115 ALA A C 1
ATOM 971 O O . ALA A 1 115 ? 7.468 -1.328 -10.129 1.00 94.31 115 ALA A O 1
ATOM 972 N N . TRP A 1 116 ? 7.265 -3.448 -9.421 1.00 93.69 116 TRP A N 1
ATOM 973 C CA . TRP A 1 116 ? 7.930 -3.200 -8.145 1.00 93.69 116 TRP A CA 1
ATOM 974 C C . TRP A 1 116 ? 9.406 -2.839 -8.307 1.00 93.69 116 TRP A C 1
ATOM 976 O O . TRP A 1 116 ? 9.888 -1.964 -7.592 1.00 93.69 116 TRP A O 1
ATOM 986 N N . LEU A 1 117 ? 10.121 -3.461 -9.249 1.00 92.44 117 LEU A N 1
ATOM 987 C CA . LEU A 1 117 ? 11.493 -3.067 -9.578 1.00 92.44 117 LEU A CA 1
ATOM 988 C C . LEU A 1 117 ? 11.535 -1.624 -10.081 1.00 92.44 117 LEU A C 1
ATOM 990 O O . LEU A 1 117 ? 12.313 -0.825 -9.568 1.00 92.44 117 LEU A O 1
ATOM 994 N N . ALA A 1 118 ? 10.659 -1.259 -11.018 1.00 93.12 118 ALA A N 1
ATOM 995 C CA . ALA A 1 118 ? 10.572 0.108 -11.518 1.00 93.12 118 ALA A CA 1
ATOM 996 C C . ALA A 1 118 ? 10.286 1.113 -10.392 1.00 93.12 118 ALA A C 1
ATOM 998 O O . ALA A 1 118 ? 10.841 2.210 -10.412 1.00 93.12 118 ALA A O 1
ATOM 999 N N . ALA A 1 119 ? 9.475 0.726 -9.403 1.00 95.25 119 ALA A N 1
ATOM 1000 C CA . ALA A 1 119 ? 9.071 1.579 -8.294 1.00 95.25 119 ALA A CA 1
ATOM 1001 C C . ALA A 1 119 ? 10.113 1.691 -7.155 1.00 95.25 119 ALA A C 1
ATOM 1003 O O . ALA A 1 119 ? 10.119 2.683 -6.429 1.00 95.25 119 ALA A O 1
ATOM 1004 N N . ILE A 1 120 ? 10.990 0.698 -6.975 1.00 93.88 120 ILE A N 1
ATOM 1005 C CA . ILE A 1 120 ? 11.946 0.636 -5.849 1.00 93.88 120 ILE A CA 1
ATOM 1006 C C . ILE A 1 120 ? 13.384 0.948 -6.265 1.00 93.88 120 ILE A C 1
ATOM 1008 O O . ILE A 1 120 ? 14.137 1.466 -5.445 1.00 93.88 120 ILE A O 1
ATOM 1012 N N . VAL A 1 121 ? 13.786 0.620 -7.496 1.00 92.00 121 VAL A N 1
ATOM 1013 C CA . VAL A 1 121 ? 15.179 0.781 -7.935 1.00 92.00 121 VAL A CA 1
ATOM 1014 C C . VAL A 1 121 ? 15.501 2.262 -8.122 1.00 92.00 121 VAL A C 1
ATOM 1016 O O . VAL A 1 121 ? 14.959 2.914 -9.014 1.00 92.00 121 VAL A O 1
ATOM 1019 N N . GLY A 1 122 ? 16.413 2.773 -7.297 1.00 92.88 122 GLY A N 1
ATOM 1020 C CA . GLY A 1 122 ? 16.852 4.164 -7.281 1.00 92.88 122 GLY A CA 1
ATOM 1021 C C . GLY A 1 122 ? 16.396 4.870 -6.008 1.00 92.88 122 GLY A C 1
ATOM 1022 O O . GLY A 1 122 ? 15.223 4.818 -5.640 1.00 92.88 122 GLY A O 1
ATOM 1023 N N . VAL A 1 123 ? 17.316 5.576 -5.345 1.00 95.12 123 VAL A N 1
ATOM 1024 C CA . VAL A 1 123 ? 17.086 6.169 -4.014 1.00 95.12 123 VAL A CA 1
ATOM 1025 C C . VAL A 1 123 ? 15.893 7.131 -3.976 1.00 95.12 123 VAL A C 1
ATOM 1027 O O . VAL A 1 123 ? 15.155 7.163 -2.991 1.00 95.12 123 VAL A O 1
ATOM 1030 N N . HIS A 1 124 ? 15.658 7.880 -5.056 1.00 95.94 124 HIS A N 1
ATOM 1031 C CA . HIS A 1 124 ? 14.538 8.813 -5.214 1.00 95.94 124 HIS A CA 1
ATOM 1032 C C . HIS A 1 124 ? 13.194 8.101 -5.379 1.00 95.94 124 HIS A C 1
ATOM 1034 O O . HIS A 1 124 ? 12.194 8.539 -4.811 1.00 95.94 124 HIS A O 1
ATOM 1040 N N . ARG A 1 125 ? 13.164 6.981 -6.109 1.00 96.69 125 ARG A N 1
ATOM 1041 C CA . ARG A 1 125 ? 11.959 6.151 -6.270 1.00 96.69 125 ARG A CA 1
ATOM 1042 C C . ARG A 1 125 ? 11.655 5.387 -4.986 1.00 96.69 125 ARG A C 1
ATOM 1044 O O . ARG A 1 125 ? 10.514 5.379 -4.520 1.00 96.69 125 ARG A O 1
ATOM 1051 N N . TYR A 1 126 ? 12.699 4.846 -4.357 1.00 96.88 126 TYR A N 1
ATOM 1052 C CA . TYR A 1 126 ? 12.607 4.179 -3.068 1.00 96.88 126 TYR A CA 1
ATOM 1053 C C . TYR A 1 126 ? 12.057 5.098 -1.976 1.00 96.88 126 TYR A C 1
ATOM 1055 O O . TYR A 1 126 ? 11.248 4.665 -1.165 1.00 96.88 126 TYR A O 1
ATOM 1063 N N . TRP A 1 127 ? 12.426 6.382 -1.968 1.00 97.69 127 TRP A N 1
ATOM 1064 C CA . TRP A 1 127 ? 11.897 7.348 -1.001 1.00 97.69 127 TRP A CA 1
ATOM 1065 C C . TRP A 1 127 ? 10.361 7.412 -0.996 1.00 97.69 127 TRP A C 1
ATOM 1067 O O . TRP A 1 127 ? 9.743 7.459 0.073 1.00 97.69 127 TRP A O 1
ATOM 1077 N N . TRP A 1 128 ? 9.738 7.367 -2.177 1.00 97.50 128 TRP A N 1
ATOM 1078 C CA . TRP A 1 128 ? 8.283 7.307 -2.299 1.00 97.50 128 TRP A CA 1
ATOM 1079 C C . TRP A 1 128 ? 7.743 5.954 -1.850 1.00 97.50 128 TRP A C 1
ATOM 1081 O O . TRP A 1 128 ? 6.824 5.895 -1.037 1.00 97.50 128 TRP A O 1
ATOM 1091 N N . THR A 1 129 ? 8.317 4.860 -2.345 1.00 95.94 129 THR A N 1
ATOM 1092 C CA . THR A 1 129 ? 7.747 3.523 -2.145 1.00 95.94 129 THR A CA 1
ATOM 1093 C C . THR A 1 129 ? 7.979 2.948 -0.752 1.00 95.94 129 THR A C 1
ATOM 1095 O O . THR A 1 129 ? 7.100 2.270 -0.231 1.00 95.94 129 THR A O 1
ATOM 1098 N N . ALA A 1 130 ? 9.084 3.275 -0.083 1.00 96.25 130 ALA A N 1
ATOM 1099 C CA . ALA A 1 130 ? 9.416 2.808 1.267 1.00 96.25 130 ALA A CA 1
ATOM 1100 C C . ALA A 1 130 ? 8.331 3.135 2.310 1.00 96.25 130 ALA A C 1
ATOM 1102 O O . ALA A 1 130 ? 8.113 2.394 3.269 1.00 96.25 130 ALA A O 1
ATOM 1103 N N . GLN A 1 131 ? 7.615 4.242 2.117 1.00 97.50 131 GLN A N 1
ATOM 1104 C CA . GLN A 1 131 ? 6.569 4.693 3.033 1.00 97.50 131 GLN A CA 1
ATOM 1105 C C . GLN A 1 131 ? 5.346 3.767 3.030 1.00 97.50 131 GLN A C 1
ATOM 1107 O O . GLN A 1 131 ? 4.615 3.710 4.019 1.00 97.50 131 GLN A O 1
ATOM 1112 N N . ILE A 1 132 ? 5.128 2.989 1.966 1.00 97.00 132 ILE A N 1
ATOM 1113 C CA . ILE A 1 132 ? 3.967 2.099 1.877 1.00 97.00 132 ILE A CA 1
ATOM 1114 C C . ILE A 1 132 ? 4.018 0.982 2.929 1.00 97.00 132 ILE A C 1
ATOM 1116 O O . ILE A 1 132 ? 2.985 0.604 3.478 1.00 97.00 132 ILE A O 1
ATOM 1120 N N . PHE A 1 133 ? 5.220 0.521 3.300 1.00 97.19 133 PHE A N 1
ATOM 1121 C CA . PHE A 1 133 ? 5.419 -0.482 4.351 1.00 97.19 133 PHE A CA 1
ATOM 1122 C C . PHE A 1 133 ? 4.971 0.040 5.723 1.00 97.19 133 PHE A C 1
ATOM 1124 O O . PHE A 1 133 ? 4.345 -0.688 6.495 1.00 97.19 133 PHE A O 1
ATOM 1131 N N . LEU A 1 134 ? 5.235 1.321 6.007 1.00 97.00 134 LEU A N 1
ATOM 1132 C CA . LEU A 1 134 ? 4.769 1.991 7.221 1.00 97.00 134 LEU A CA 1
ATOM 1133 C C . LEU A 1 134 ? 3.237 2.009 7.275 1.00 97.00 134 LEU A C 1
ATOM 1135 O O . LEU A 1 134 ? 2.645 1.651 8.295 1.00 97.00 134 LEU A O 1
ATOM 1139 N N . PHE A 1 135 ? 2.587 2.374 6.170 1.00 98.06 135 PHE A N 1
ATOM 1140 C CA . PHE A 1 135 ? 1.128 2.406 6.111 1.00 98.06 135 PHE A CA 1
ATOM 1141 C C . PHE A 1 135 ? 0.492 1.018 6.154 1.00 98.06 135 PHE A C 1
ATOM 1143 O O . PHE A 1 135 ? -0.542 0.863 6.801 1.00 98.06 135 PHE A O 1
ATOM 1150 N N . ALA A 1 136 ? 1.126 0.002 5.566 1.00 97.88 136 ALA A N 1
ATOM 1151 C CA . ALA A 1 136 ? 0.696 -1.389 5.682 1.00 97.88 136 ALA A CA 1
ATOM 1152 C C . ALA A 1 136 ? 0.693 -1.853 7.148 1.00 97.88 136 ALA A C 1
ATOM 1154 O O . ALA A 1 136 ? -0.316 -2.363 7.639 1.00 97.88 136 ALA A O 1
ATOM 1155 N N . CYS A 1 137 ? 1.788 -1.601 7.876 1.00 97.25 137 CYS A N 1
ATOM 1156 C CA . CYS A 1 137 ? 1.868 -1.849 9.318 1.00 97.25 137 CYS A CA 1
ATOM 1157 C C . CYS A 1 137 ? 0.791 -1.079 10.086 1.00 97.25 137 CYS A C 1
ATOM 1159 O O . CYS A 1 137 ? 0.104 -1.648 10.932 1.00 97.25 137 CYS A O 1
ATOM 1161 N N . GLY A 1 138 ? 0.627 0.211 9.787 1.00 96.94 138 GLY A N 1
ATOM 1162 C CA . GLY A 1 138 ? -0.350 1.063 10.456 1.00 96.94 138 GLY A CA 1
ATOM 1163 C C . GLY A 1 138 ? -1.794 0.601 10.241 1.00 96.94 138 GLY A C 1
ATOM 1164 O O . GLY A 1 138 ? -2.590 0.608 11.185 1.00 96.94 138 GLY A O 1
ATOM 1165 N N . LEU A 1 139 ? -2.133 0.155 9.028 1.00 97.44 139 LEU A N 1
ATOM 1166 C CA . LEU A 1 139 ? -3.427 -0.448 8.719 1.00 97.44 139 LEU A CA 1
ATOM 1167 C C . LEU A 1 139 ? -3.615 -1.757 9.493 1.00 97.44 139 LEU A C 1
ATOM 1169 O O . LEU A 1 139 ? -4.629 -1.904 10.173 1.00 97.44 139 LEU A O 1
ATOM 1173 N N . GLY A 1 140 ? -2.629 -2.660 9.460 1.00 96.94 140 GLY A N 1
ATOM 1174 C CA . GLY A 1 140 ? -2.662 -3.926 10.198 1.00 96.94 140 GLY A CA 1
ATOM 1175 C C . GLY A 1 140 ? -2.883 -3.724 11.701 1.00 96.94 140 GLY A C 1
ATOM 1176 O O . GLY A 1 140 ? -3.813 -4.287 12.276 1.00 96.94 140 GLY A O 1
ATOM 1177 N N . LEU A 1 141 ? -2.112 -2.832 12.330 1.00 96.00 141 LEU A N 1
ATOM 1178 C CA . LEU A 1 141 ? -2.274 -2.509 13.751 1.00 96.00 141 LEU A CA 1
ATOM 1179 C C . LEU A 1 141 ? -3.646 -1.895 14.062 1.00 96.00 141 LEU A C 1
ATOM 1181 O O . LEU A 1 141 ? -4.254 -2.246 15.072 1.00 96.00 141 LEU A O 1
ATOM 1185 N N . ASN A 1 142 ? -4.171 -1.003 13.214 1.00 95.25 142 ASN A N 1
ATOM 1186 C CA . ASN A 1 142 ? -5.500 -0.425 13.439 1.00 95.25 142 ASN A CA 1
ATOM 1187 C C . ASN A 1 142 ? -6.630 -1.444 13.259 1.00 95.25 142 ASN A C 1
ATOM 1189 O O . ASN A 1 142 ? -7.596 -1.406 14.027 1.00 95.25 142 ASN A O 1
ATOM 1193 N N . LEU A 1 143 ? -6.532 -2.339 12.274 1.00 95.06 143 LEU A N 1
ATOM 1194 C CA . LEU A 1 143 ? -7.493 -3.425 12.079 1.00 95.06 143 LEU A CA 1
ATOM 1195 C C . LEU A 1 143 ? -7.586 -4.285 13.340 1.00 95.06 143 LEU A C 1
ATOM 1197 O O . LEU A 1 143 ? -8.684 -4.557 13.824 1.00 95.06 143 LEU A O 1
ATOM 1201 N N . GLU A 1 144 ? -6.440 -4.621 13.924 1.00 91.75 144 GLU A N 1
ATOM 1202 C CA . GLU A 1 144 ? -6.382 -5.483 15.099 1.00 91.75 144 GLU A CA 1
ATOM 1203 C C . GLU A 1 144 ? -6.788 -4.766 16.387 1.00 91.75 144 GLU A C 1
ATOM 1205 O O . GLU A 1 144 ? -7.593 -5.292 17.159 1.00 91.75 144 GLU A O 1
ATOM 1210 N N . GLN A 1 145 ? -6.293 -3.547 16.606 1.00 91.12 145 GLN A N 1
ATOM 1211 C CA . GLN A 1 145 ? -6.577 -2.787 17.820 1.00 91.12 145 GLN A CA 1
ATOM 1212 C C . GLN A 1 145 ? -7.998 -2.219 17.820 1.00 91.12 145 GLN A C 1
ATOM 1214 O O . GLN A 1 145 ? -8.708 -2.333 18.814 1.00 91.12 145 GLN A O 1
ATOM 1219 N N . LYS A 1 146 ? -8.437 -1.584 16.728 1.00 91.62 146 LYS A N 1
ATOM 1220 C CA . LYS A 1 146 ? -9.739 -0.897 16.669 1.00 91.62 146 LYS A CA 1
ATOM 1221 C C . LYS A 1 146 ? -10.811 -1.751 16.014 1.00 91.62 146 LYS A C 1
ATOM 1223 O O . LYS A 1 146 ? -11.939 -1.766 16.502 1.00 91.62 146 LYS A O 1
ATOM 1228 N N . GLY A 1 147 ? -10.481 -2.455 14.933 1.00 91.00 147 GLY A N 1
ATOM 1229 C CA . GLY A 1 147 ? -11.457 -3.253 14.191 1.00 91.00 147 GLY A CA 1
ATOM 1230 C C . GLY A 1 147 ? -12.033 -4.384 15.035 1.00 91.00 147 GLY A C 1
ATOM 1231 O O . GLY A 1 147 ? -13.251 -4.475 15.197 1.00 91.00 147 GLY A O 1
ATOM 1232 N N . THR A 1 148 ? -11.168 -5.173 15.668 1.00 88.38 148 THR A N 1
ATOM 1233 C CA . THR A 1 148 ? -11.600 -6.290 16.521 1.00 88.38 148 THR A CA 1
ATOM 1234 C C . THR A 1 148 ? -12.367 -5.818 17.752 1.00 88.38 148 THR A C 1
ATOM 1236 O O . THR A 1 148 ? -13.409 -6.383 18.074 1.00 88.38 148 THR A O 1
ATOM 1239 N N . ARG A 1 149 ? -11.924 -4.740 18.415 1.00 86.81 149 ARG A N 1
ATOM 1240 C CA . ARG A 1 149 ? -12.625 -4.189 19.594 1.00 86.81 149 ARG A CA 1
ATOM 1241 C C . ARG A 1 149 ? -14.011 -3.653 19.266 1.00 86.81 149 ARG A C 1
ATOM 1243 O O . ARG A 1 149 ? -14.915 -3.737 20.092 1.00 86.81 149 ARG A O 1
ATOM 1250 N N . LYS A 1 150 ? -14.192 -3.132 18.052 1.00 87.56 150 LYS A N 1
ATOM 1251 C CA . LYS A 1 150 ? -15.506 -2.740 17.538 1.00 87.56 150 LYS A CA 1
ATOM 1252 C C . LYS A 1 150 ? -16.321 -3.917 16.984 1.00 87.56 150 LYS A C 1
ATOM 1254 O O . LYS A 1 150 ? -17.460 -3.718 16.589 1.00 87.56 150 LYS A O 1
ATOM 1259 N N . GLY A 1 151 ? -15.786 -5.138 16.979 1.00 87.56 151 GLY A N 1
ATOM 1260 C CA . GLY A 1 151 ? -16.494 -6.325 16.496 1.00 87.56 151 GLY A CA 1
ATOM 1261 C C . GLY A 1 151 ? -16.609 -6.406 14.970 1.00 87.56 151 GLY A C 1
ATOM 1262 O O . GLY A 1 151 ? -17.515 -7.066 14.459 1.00 87.56 151 GLY A O 1
ATOM 1263 N N . ILE A 1 152 ? -15.710 -5.752 14.228 1.00 90.81 152 ILE A N 1
ATOM 1264 C CA . ILE A 1 152 ? -15.659 -5.849 12.765 1.00 90.81 152 ILE A CA 1
ATOM 1265 C C . ILE A 1 152 ? -15.161 -7.250 12.395 1.00 90.81 152 ILE A C 1
ATOM 1267 O O . ILE A 1 152 ? -14.000 -7.584 12.602 1.00 90.81 152 ILE A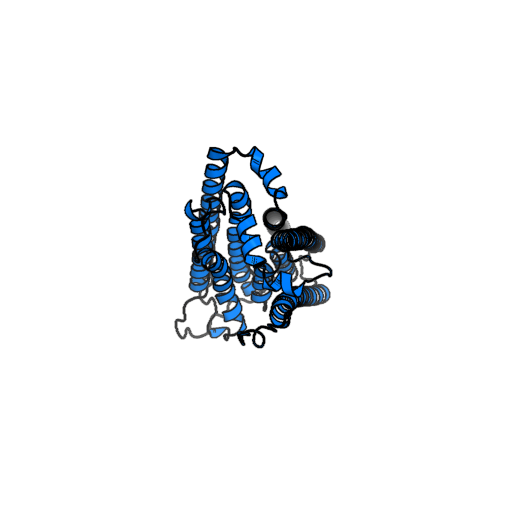 O 1
ATOM 1271 N N . LYS A 1 153 ? -16.048 -8.082 11.841 1.00 87.56 153 LYS A N 1
ATOM 1272 C CA . LYS A 1 153 ? -15.788 -9.520 11.632 1.00 87.56 153 LYS A CA 1
ATOM 1273 C C . LYS A 1 153 ? -14.750 -9.831 10.550 1.00 87.56 153 LYS A C 1
ATOM 1275 O O . LYS A 1 153 ? -14.079 -10.853 10.623 1.00 87.56 153 LYS A O 1
ATOM 1280 N N . HIS A 1 154 ? -14.645 -8.990 9.524 1.00 91.81 154 HIS A N 1
ATOM 1281 C CA . HIS A 1 154 ? -13.883 -9.291 8.307 1.00 91.81 154 HIS A CA 1
ATOM 1282 C C . HIS A 1 154 ? -12.662 -8.376 8.140 1.00 91.81 154 HIS A C 1
ATOM 1284 O O . HIS A 1 154 ? -12.457 -7.808 7.071 1.00 91.81 154 HIS A O 1
ATOM 1290 N N . THR A 1 155 ? -11.844 -8.215 9.187 1.00 94.62 155 THR A N 1
ATOM 1291 C CA . THR A 1 155 ? -10.610 -7.400 9.131 1.00 94.62 155 THR A CA 1
ATOM 1292 C C . THR A 1 155 ? -9.633 -7.885 8.057 1.00 94.62 155 THR A C 1
ATOM 1294 O O . THR A 1 155 ? -9.012 -7.067 7.379 1.00 94.62 155 THR A O 1
ATOM 1297 N N . TRP A 1 156 ? -9.567 -9.201 7.826 1.00 96.69 156 TRP A N 1
ATOM 1298 C CA . TRP A 1 156 ? -8.737 -9.808 6.781 1.00 96.69 156 TRP A CA 1
ATOM 1299 C C . TRP A 1 156 ? -9.055 -9.279 5.381 1.00 96.69 156 TRP A C 1
ATOM 1301 O O . TRP A 1 156 ? -8.141 -9.125 4.578 1.00 96.69 156 TRP A O 1
ATOM 1311 N N . ALA A 1 157 ? -10.322 -8.963 5.093 1.00 97.56 157 ALA A N 1
ATOM 1312 C CA . ALA A 1 157 ? -10.727 -8.492 3.776 1.00 97.56 157 ALA A CA 1
ATOM 1313 C C . ALA A 1 157 ? -10.149 -7.101 3.499 1.00 97.56 157 ALA A C 1
ATOM 1315 O O . ALA A 1 157 ? -9.660 -6.856 2.402 1.00 97.56 157 ALA A O 1
ATOM 1316 N N . PHE A 1 158 ? -10.140 -6.212 4.500 1.00 98.00 158 PHE A N 1
ATOM 1317 C CA . PHE A 1 158 ? -9.505 -4.897 4.383 1.00 98.00 158 PHE A CA 1
ATOM 1318 C C . PHE A 1 158 ? -7.993 -5.029 4.206 1.00 98.00 158 PHE A C 1
ATOM 1320 O O . PHE A 1 158 ? -7.420 -4.335 3.372 1.00 98.00 158 PHE A O 1
ATOM 1327 N N . MET A 1 159 ? -7.351 -5.938 4.946 1.00 97.88 159 MET A N 1
ATOM 1328 C CA . MET A 1 159 ? -5.907 -6.125 4.817 1.00 97.88 159 MET A CA 1
ATOM 1329 C C . MET A 1 159 ? -5.520 -6.686 3.449 1.00 97.88 159 MET A C 1
ATOM 1331 O O . MET A 1 159 ? -4.620 -6.163 2.797 1.00 97.88 159 MET A O 1
ATOM 1335 N N . LEU A 1 160 ? -6.243 -7.707 2.982 1.00 97.88 160 LEU A N 1
ATOM 1336 C CA . LEU A 1 160 ? -6.032 -8.297 1.665 1.00 97.88 160 LEU A CA 1
ATOM 1337 C C . LEU A 1 160 ? -6.306 -7.278 0.555 1.00 97.88 160 LEU A C 1
ATOM 1339 O O . LEU A 1 160 ? -5.512 -7.172 -0.373 1.00 97.88 160 LEU A O 1
ATOM 1343 N N . LEU A 1 161 ? -7.375 -6.482 0.679 1.00 98.12 161 LEU A N 1
ATOM 1344 C CA . LEU A 1 161 ? -7.674 -5.397 -0.256 1.00 98.12 161 LEU A CA 1
ATOM 1345 C C . LEU A 1 161 ? -6.534 -4.368 -0.308 1.00 98.12 161 LEU A C 1
ATOM 1347 O O . LEU A 1 161 ? -6.166 -3.924 -1.392 1.00 98.12 161 LEU A O 1
ATOM 1351 N N . GLY A 1 162 ? -5.952 -4.020 0.843 1.00 97.50 162 GLY A N 1
ATOM 1352 C CA . GLY A 1 162 ? -4.812 -3.107 0.915 1.00 97.50 162 GLY A CA 1
ATOM 1353 C C . GLY A 1 162 ? -3.584 -3.634 0.175 1.00 97.50 162 GLY A C 1
ATOM 1354 O O . GLY A 1 162 ? -2.903 -2.866 -0.493 1.00 97.50 162 GLY A O 1
ATOM 1355 N N . GLN A 1 163 ? -3.336 -4.942 0.246 1.00 96.06 163 GLN A N 1
ATOM 1356 C CA . GLN A 1 163 ? -2.208 -5.587 -0.429 1.00 96.06 163 GLN A CA 1
ATOM 1357 C C . GLN A 1 163 ? -2.416 -5.773 -1.937 1.00 96.06 163 GLN A C 1
ATOM 1359 O O . GLN A 1 163 ? -1.459 -5.671 -2.697 1.00 96.06 163 GLN A O 1
ATOM 1364 N N . VAL A 1 164 ? -3.643 -6.076 -2.375 1.00 96.62 164 VAL A N 1
ATOM 1365 C CA . VAL A 1 164 ? -3.920 -6.404 -3.785 1.00 96.62 164 VAL A CA 1
ATOM 1366 C C . VAL A 1 164 ? -4.391 -5.216 -4.618 1.00 96.62 164 VAL A C 1
ATOM 1368 O O . VAL A 1 164 ? -4.280 -5.285 -5.834 1.00 96.62 164 VAL A O 1
ATOM 1371 N N . VAL A 1 165 ? -4.912 -4.147 -4.008 1.00 97.25 165 VAL A N 1
ATOM 1372 C CA . VAL A 1 165 ? -5.468 -2.985 -4.727 1.00 97.25 165 VAL A CA 1
ATOM 1373 C C . VAL A 1 165 ? -4.688 -1.713 -4.408 1.00 97.25 165 VAL A C 1
ATOM 1375 O O . VAL A 1 165 ? -3.980 -1.208 -5.271 1.00 97.25 165 VAL A O 1
ATOM 1378 N N . ALA A 1 166 ? -4.856 -1.176 -3.199 1.00 97.81 166 ALA A N 1
ATOM 1379 C CA . ALA A 1 166 ? -4.189 0.035 -2.721 1.00 97.81 166 ALA A CA 1
ATOM 1380 C C . ALA A 1 166 ? -4.414 0.177 -1.210 1.00 97.81 166 ALA A C 1
ATOM 1382 O O . ALA A 1 166 ? -5.538 -0.007 -0.720 1.00 97.81 166 ALA A O 1
ATOM 1383 N N . ILE A 1 167 ? -3.375 0.555 -0.464 1.00 98.19 167 ILE A N 1
ATOM 1384 C CA . ILE A 1 167 ? -3.446 0.648 1.000 1.00 98.19 167 ILE A CA 1
ATOM 1385 C C . ILE A 1 167 ? -4.333 1.813 1.422 1.00 98.19 167 ILE A C 1
ATOM 1387 O O . ILE A 1 167 ? -5.138 1.667 2.347 1.00 98.19 167 ILE A O 1
ATOM 1391 N N . SER A 1 168 ? -4.248 2.956 0.741 1.00 98.50 168 SER A N 1
ATOM 1392 C CA . SER A 1 168 ? -5.091 4.114 1.048 1.00 98.50 168 SER A CA 1
ATOM 1393 C C . SER A 1 168 ? -6.570 3.815 0.815 1.00 98.50 168 SER A C 1
ATOM 1395 O O . SER A 1 168 ? -7.404 4.187 1.641 1.00 98.50 168 SER A O 1
ATOM 1397 N N . PHE A 1 169 ? -6.913 3.103 -0.263 1.00 98.75 169 PHE A N 1
ATOM 1398 C CA . PHE A 1 169 ? -8.293 2.721 -0.561 1.00 98.75 169 PHE A CA 1
ATOM 1399 C C . PHE A 1 169 ? -8.864 1.836 0.551 1.00 98.75 169 PHE A C 1
ATOM 1401 O O . PHE A 1 169 ? -9.899 2.156 1.141 1.00 98.75 169 PHE A O 1
ATOM 1408 N N . ALA A 1 170 ? -8.140 0.774 0.912 1.00 98.56 170 ALA A N 1
ATOM 1409 C CA . ALA A 1 170 ? -8.535 -0.121 1.993 1.00 98.56 170 ALA A CA 1
ATOM 1410 C C . ALA A 1 170 ? -8.625 0.592 3.351 1.00 98.56 170 ALA A C 1
ATOM 1412 O O . ALA A 1 170 ? -9.571 0.359 4.107 1.00 98.56 170 ALA A O 1
ATOM 1413 N N . THR A 1 171 ? -7.686 1.498 3.641 1.00 98.50 171 THR A N 1
ATOM 1414 C CA . THR A 1 171 ? -7.686 2.303 4.869 1.00 98.50 171 THR A CA 1
ATOM 1415 C C . THR A 1 171 ? -8.937 3.170 4.946 1.00 98.50 171 THR A C 1
ATOM 1417 O O . THR A 1 171 ? -9.630 3.137 5.959 1.00 98.50 171 THR A O 1
ATOM 1420 N N . ASN A 1 172 ? -9.293 3.887 3.877 1.00 98.62 172 ASN A N 1
ATOM 1421 C CA . ASN A 1 172 ? -10.497 4.718 3.855 1.00 98.62 172 ASN A CA 1
ATOM 1422 C C . ASN A 1 172 ? -11.778 3.893 4.066 1.00 98.62 172 ASN A C 1
ATOM 1424 O O . ASN A 1 172 ? -12.614 4.266 4.889 1.00 98.62 172 ASN A O 1
ATOM 1428 N N . LEU A 1 173 ? -11.915 2.738 3.403 1.00 98.31 173 LEU A N 1
ATOM 1429 C CA . LEU A 1 173 ? -13.059 1.841 3.622 1.00 98.31 173 LEU A CA 1
ATOM 1430 C C . LEU A 1 173 ? -13.116 1.308 5.060 1.00 98.31 173 LEU A C 1
ATOM 1432 O O . LEU A 1 173 ? -14.195 1.203 5.648 1.00 98.31 173 LEU A O 1
ATOM 1436 N N . PHE A 1 174 ? -11.962 0.997 5.650 1.00 97.88 174 PHE A N 1
ATOM 1437 C CA . PHE A 1 174 ? -11.884 0.579 7.044 1.00 97.88 174 PHE A CA 1
ATOM 1438 C C . PHE A 1 174 ? -12.288 1.706 8.006 1.00 97.88 174 PHE A C 1
ATOM 1440 O O . PHE A 1 174 ? -13.043 1.463 8.948 1.00 97.88 174 PHE A O 1
ATOM 1447 N N . LEU A 1 175 ? -11.857 2.946 7.760 1.00 96.62 175 LEU A N 1
ATOM 1448 C CA . LEU A 1 175 ? -12.264 4.101 8.563 1.00 96.62 175 LEU A CA 1
ATOM 1449 C C . LEU A 1 175 ? -13.773 4.361 8.465 1.00 96.62 175 LEU A C 1
ATOM 1451 O O . LEU A 1 175 ? -14.406 4.624 9.487 1.00 96.62 175 LEU A O 1
ATOM 1455 N N . ILE A 1 176 ? -14.378 4.205 7.281 1.00 95.94 176 ILE A N 1
ATOM 1456 C CA . ILE A 1 176 ? -15.842 4.238 7.132 1.00 95.94 176 ILE A CA 1
ATOM 1457 C C . ILE A 1 176 ? -16.478 3.144 7.997 1.00 95.94 176 ILE A C 1
ATOM 1459 O O . ILE A 1 176 ? -17.397 3.428 8.760 1.00 95.94 176 ILE A O 1
ATOM 1463 N N . SER A 1 177 ? -15.951 1.917 7.957 1.00 94.88 177 SER A N 1
ATOM 1464 C CA . SER A 1 177 ? -16.423 0.820 8.813 1.00 94.88 177 SER A CA 1
ATOM 1465 C C . SER A 1 177 ? -16.369 1.180 10.303 1.00 94.88 177 SER A C 1
ATOM 1467 O O . SER A 1 177 ? -17.330 0.955 11.042 1.00 94.88 177 SER A O 1
ATOM 1469 N N . LEU A 1 178 ? -15.277 1.810 10.755 1.00 93.38 178 LEU A N 1
ATOM 1470 C CA . LEU A 1 178 ? -15.139 2.285 12.132 1.00 93.38 178 LEU A CA 1
ATOM 1471 C C . LEU A 1 178 ? -16.162 3.367 12.492 1.00 93.38 178 LEU A C 1
ATOM 1473 O O . LEU A 1 178 ? -16.586 3.403 13.648 1.00 93.38 178 LEU A O 1
ATOM 1477 N N . LEU A 1 179 ? -16.528 4.248 11.559 1.00 92.12 179 LEU A N 1
ATOM 1478 C CA . LEU A 1 179 ? -17.530 5.297 11.777 1.00 92.12 179 LEU A CA 1
ATOM 1479 C C . LEU A 1 179 ? -18.955 4.738 11.837 1.00 92.12 179 LEU A C 1
ATOM 1481 O O . LEU A 1 179 ? -19.762 5.224 12.624 1.00 92.12 179 LEU A O 1
ATOM 1485 N N . LEU A 1 180 ? -19.256 3.716 11.032 1.00 91.62 180 LEU A N 1
ATOM 1486 C CA . LEU A 1 180 ? -20.577 3.079 10.989 1.00 91.62 180 LEU A CA 1
ATOM 1487 C C . LEU A 1 180 ? -20.801 2.083 12.129 1.00 91.62 180 LEU A C 1
ATOM 1489 O O . LEU A 1 180 ? -21.941 1.788 12.475 1.00 91.62 180 LEU A O 1
ATOM 1493 N N . THR A 1 181 ? -19.727 1.563 12.725 1.00 89.69 181 THR A N 1
ATOM 1494 C CA . THR A 1 181 ? -19.834 0.594 13.816 1.00 89.69 181 THR A CA 1
ATOM 1495 C C . THR A 1 181 ? -20.043 1.308 15.162 1.00 89.69 181 THR A C 1
ATOM 1497 O O . THR A 1 181 ? -19.156 2.072 15.581 1.00 89.69 181 THR A O 1
ATOM 1500 N N . PRO A 1 182 ? -21.162 1.048 15.876 1.00 79.94 182 PRO A N 1
ATOM 1501 C CA . PRO A 1 182 ? -21.438 1.631 17.187 1.00 79.94 182 PRO A CA 1
ATOM 1502 C C . PRO A 1 182 ? -20.302 1.369 18.182 1.00 79.94 182 PRO A C 1
ATOM 1504 O O . PRO A 1 182 ? -19.612 0.349 18.108 1.00 79.94 182 PRO A O 1
ATOM 1507 N N . LYS A 1 183 ? -20.105 2.276 19.148 1.00 71.00 183 LYS A N 1
ATOM 1508 C CA . LYS A 1 183 ? -19.205 2.011 20.279 1.00 71.00 183 LYS A CA 1
ATOM 1509 C C . LYS A 1 183 ? -19.790 0.828 21.062 1.00 71.00 183 LYS A C 1
ATOM 1511 O O . LYS A 1 183 ? -20.900 0.915 21.576 1.00 71.00 183 LYS A O 1
ATOM 1516 N N . SER A 1 184 ? -19.085 -0.301 21.096 1.00 58.53 184 SER A N 1
ATOM 1517 C CA . SER A 1 184 ? -19.546 -1.479 21.835 1.00 58.53 184 SER A CA 1
ATOM 1518 C C . SER A 1 184 ? -19.447 -1.196 23.337 1.00 58.53 184 SER A C 1
ATOM 1520 O O . SER A 1 184 ? -18.349 -1.184 23.884 1.00 58.53 184 SER A O 1
ATOM 1522 N N . CYS A 1 185 ? -20.580 -0.969 24.008 1.00 45.44 185 CYS A N 1
ATOM 1523 C CA . CYS A 1 185 ? -20.667 -0.804 25.467 1.00 45.44 185 CYS A CA 1
ATOM 1524 C C . CYS A 1 185 ? -20.680 -2.145 26.219 1.00 45.44 185 CYS A C 1
ATOM 1526 O O . CYS A 1 185 ? -21.320 -2.250 27.260 1.00 45.44 185 CYS A O 1
ATOM 1528 N N . LYS A 1 186 ? -20.048 -3.208 25.702 1.00 46.97 186 LYS A N 1
ATOM 1529 C CA . LYS A 1 186 ? -20.011 -4.475 26.445 1.00 46.97 186 LYS A CA 1
ATOM 1530 C C . LYS A 1 186 ? -18.899 -4.416 27.498 1.00 46.97 186 LYS A C 1
ATOM 1532 O O . LYS A 1 186 ? -17.731 -4.424 27.103 1.00 46.97 186 LYS A O 1
ATOM 1537 N N . PRO A 1 187 ? -19.220 -4.370 28.808 1.00 42.03 187 PRO A N 1
ATOM 1538 C CA . PRO A 1 187 ? -18.209 -4.543 29.838 1.00 42.03 187 PRO A CA 1
ATOM 1539 C C . PRO A 1 187 ? -17.588 -5.932 29.681 1.00 42.03 187 PRO A C 1
ATOM 1541 O O . PRO A 1 187 ? -18.276 -6.902 29.354 1.00 42.03 187 PRO A O 1
ATOM 1544 N N . ALA A 1 188 ? -16.274 -6.011 29.879 1.00 46.03 188 ALA A N 1
ATOM 1545 C CA . ALA A 1 188 ? -15.543 -7.267 29.881 1.00 46.03 188 ALA A CA 1
ATOM 1546 C C . ALA A 1 188 ? -16.222 -8.245 30.854 1.00 46.03 188 ALA A C 1
ATOM 1548 O O . ALA A 1 188 ? -16.268 -7.992 32.059 1.00 46.03 188 ALA A O 1
ATOM 1549 N N . GLN A 1 189 ? -16.783 -9.341 30.332 1.00 46.00 189 GLN A N 1
ATOM 1550 C CA . GLN A 1 189 ? -17.265 -10.443 31.163 1.00 46.00 189 GLN A CA 1
ATOM 1551 C C . GLN A 1 189 ? -16.072 -10.977 31.961 1.00 46.00 189 GLN A C 1
ATOM 1553 O O . GLN A 1 189 ? -15.128 -11.511 31.383 1.00 46.00 189 GLN A O 1
ATOM 1558 N N . LYS A 1 190 ? -16.105 -10.785 33.283 1.00 46.06 190 LYS A N 1
ATOM 1559 C CA . LYS A 1 190 ? -14.996 -11.077 34.203 1.00 46.06 190 LYS A CA 1
ATOM 1560 C C . LYS A 1 190 ? -14.787 -12.566 34.510 1.00 46.06 190 LYS A C 1
ATOM 1562 O O . LYS A 1 190 ? -13.788 -12.893 35.138 1.00 46.06 190 LYS A O 1
ATOM 1567 N N . ASP A 1 191 ? -15.647 -13.468 34.035 1.00 44.94 191 ASP A N 1
ATOM 1568 C CA . ASP A 1 191 ? -15.783 -14.782 34.687 1.00 44.94 191 ASP A CA 1
ATOM 1569 C C . ASP A 1 191 ? -15.484 -16.007 33.805 1.00 44.94 191 ASP A C 1
ATOM 1571 O O . ASP A 1 191 ? -15.866 -17.126 34.145 1.00 44.94 191 ASP A O 1
ATOM 1575 N N . ALA A 1 192 ? -14.774 -15.853 32.682 1.00 52.31 192 ALA A N 1
ATOM 1576 C CA . ALA A 1 192 ? -14.311 -17.022 31.931 1.00 52.31 192 ALA A CA 1
ATOM 1577 C C . ALA A 1 192 ? -13.022 -17.600 32.562 1.00 52.31 192 ALA A C 1
ATOM 1579 O O . ALA A 1 192 ? -12.033 -16.875 32.709 1.00 52.31 192 ALA A O 1
ATOM 1580 N N . PRO A 1 193 ? -12.985 -18.895 32.930 1.00 51.56 193 PRO A N 1
ATOM 1581 C CA . PRO A 1 193 ? -11.800 -19.507 33.519 1.00 51.56 193 PRO A CA 1
ATOM 1582 C C . PRO A 1 193 ? -10.634 -19.500 32.520 1.00 51.56 193 PRO A C 1
ATOM 1584 O O . PRO A 1 193 ? -10.700 -20.155 31.480 1.00 51.56 193 PRO A O 1
ATOM 1587 N N . ARG A 1 194 ? -9.554 -18.787 32.879 1.00 57.47 194 ARG A N 1
ATOM 1588 C CA . ARG A 1 194 ? -8.251 -18.758 32.189 1.00 57.47 194 ARG A CA 1
ATOM 1589 C C . ARG A 1 194 ? -7.783 -20.181 31.890 1.00 57.47 194 ARG A C 1
ATOM 1591 O O . ARG A 1 194 ? -7.273 -20.864 32.782 1.00 57.47 194 ARG A O 1
ATOM 1598 N N . LYS A 1 195 ? -7.925 -20.645 30.647 1.00 54.38 195 LYS A N 1
ATOM 1599 C CA . LYS A 1 195 ? -7.429 -21.967 30.251 1.00 54.38 195 LYS A CA 1
ATOM 1600 C C . LYS A 1 195 ? -6.665 -21.926 28.928 1.00 54.38 195 LYS A C 1
ATOM 1602 O O . LYS A 1 195 ? -7.225 -21.708 27.865 1.00 54.38 195 LYS A O 1
ATOM 1607 N N . ASN A 1 196 ? -5.388 -22.278 29.074 1.00 52.50 196 ASN A N 1
ATOM 1608 C CA . ASN A 1 196 ? -4.333 -22.562 28.101 1.00 52.50 196 ASN A CA 1
ATOM 1609 C C . ASN A 1 196 ? -3.764 -21.420 27.240 1.00 52.50 196 ASN A C 1
ATOM 1611 O O . ASN A 1 196 ? -4.419 -20.782 26.427 1.00 52.50 196 ASN A O 1
ATOM 1615 N N . LYS A 1 197 ? -2.446 -21.265 27.427 1.00 59.66 197 LYS A N 1
ATOM 1616 C CA . LYS A 1 197 ? -1.524 -20.260 26.902 1.00 59.66 197 LYS A CA 1
ATOM 1617 C C . LYS A 1 197 ? -1.228 -20.510 25.419 1.00 59.66 197 LYS A C 1
ATOM 1619 O O . LYS A 1 197 ? -0.225 -21.142 25.093 1.00 59.66 197 LYS A O 1
ATOM 1624 N N . TRP A 1 198 ? -2.092 -20.049 24.520 1.00 63.62 198 TRP A N 1
ATOM 1625 C CA . TRP A 1 198 ? -1.679 -19.888 23.125 1.00 63.62 198 TRP A CA 1
ATOM 1626 C C . TRP A 1 198 ? -0.825 -18.623 22.973 1.00 63.62 198 TRP A C 1
ATOM 1628 O O . TRP A 1 198 ? -0.853 -17.736 23.830 1.00 63.62 198 TRP A O 1
ATOM 1638 N N . ILE A 1 199 ? -0.031 -18.560 21.904 1.00 68.50 199 ILE A N 1
ATOM 1639 C CA . ILE A 1 199 ? 0.737 -17.367 21.541 1.00 68.50 199 ILE A CA 1
ATOM 1640 C C . ILE A 1 199 ? -0.238 -16.186 21.461 1.00 68.50 199 ILE A C 1
ATOM 1642 O O . ILE A 1 199 ? -1.183 -16.215 20.678 1.00 68.50 199 ILE A O 1
ATOM 1646 N N . GLY A 1 200 ? -0.032 -15.163 22.294 1.00 83.06 200 GLY A N 1
ATOM 1647 C CA . GLY A 1 200 ? -0.935 -14.015 22.334 1.00 83.06 200 GLY A CA 1
ATOM 1648 C C . GLY A 1 200 ? -1.008 -13.320 20.963 1.00 83.06 200 GLY A C 1
ATOM 1649 O O . GLY A 1 200 ? 0.034 -13.192 20.314 1.00 83.06 200 GLY A O 1
ATOM 1650 N N . PRO A 1 201 ? -2.182 -12.820 20.526 1.00 88.62 201 PRO A N 1
ATOM 1651 C CA . PRO A 1 201 ? -2.338 -12.096 19.255 1.00 88.62 201 PRO A CA 1
ATOM 1652 C C . PRO A 1 201 ? -1.318 -10.963 19.067 1.00 88.62 201 PRO A C 1
ATOM 1654 O O . PRO A 1 201 ? -0.855 -10.700 17.957 1.00 88.62 201 PRO A O 1
ATOM 1657 N N . TRP A 1 202 ? -0.904 -10.336 20.172 1.00 90.56 202 TRP A N 1
ATOM 1658 C CA . TRP A 1 202 ? 0.149 -9.323 20.198 1.00 90.56 202 TRP A CA 1
ATOM 1659 C C . TRP A 1 202 ? 1.486 -9.817 19.617 1.00 90.56 202 TRP A C 1
ATOM 1661 O O . TRP A 1 202 ? 2.154 -9.046 18.937 1.00 90.56 202 TRP A O 1
ATOM 1671 N N . LEU A 1 203 ? 1.879 -11.080 19.835 1.00 91.94 203 LEU A N 1
ATOM 1672 C CA . LEU A 1 203 ? 3.149 -11.615 19.335 1.00 91.94 203 LEU A CA 1
ATOM 1673 C C . LEU A 1 203 ? 3.090 -11.833 17.823 1.00 91.94 203 LEU A C 1
ATOM 1675 O O . LEU A 1 203 ? 4.057 -11.543 17.126 1.00 91.94 203 LEU A O 1
ATOM 1679 N N . LEU A 1 204 ? 1.949 -12.293 17.302 1.00 93.19 204 LEU A N 1
ATOM 1680 C CA . LEU A 1 204 ? 1.743 -12.419 15.857 1.00 93.19 204 LEU A CA 1
ATOM 1681 C C . LEU A 1 204 ? 1.784 -11.045 15.177 1.00 93.19 204 LEU A C 1
ATOM 1683 O O . LEU A 1 204 ? 2.433 -10.898 14.145 1.00 93.19 204 LEU A O 1
ATOM 1687 N N . ASN A 1 205 ? 1.185 -10.021 15.793 1.00 94.19 205 ASN A N 1
ATOM 1688 C CA . ASN A 1 205 ? 1.321 -8.639 15.328 1.00 94.19 205 ASN A CA 1
ATOM 1689 C C . ASN A 1 205 ? 2.757 -8.122 15.417 1.00 94.19 205 ASN A C 1
ATOM 1691 O O . ASN A 1 205 ? 3.218 -7.455 14.497 1.00 94.19 205 ASN A O 1
ATOM 1695 N N . PHE A 1 206 ? 3.487 -8.454 16.480 1.00 95.88 206 PHE A N 1
ATOM 1696 C CA . PHE A 1 206 ? 4.889 -8.074 16.614 1.00 95.88 206 PHE A CA 1
ATOM 1697 C C . PHE A 1 206 ? 5.744 -8.691 15.498 1.00 95.88 206 PHE A C 1
ATOM 1699 O O . PHE A 1 206 ? 6.535 -7.990 14.865 1.00 95.88 206 PHE A O 1
ATOM 1706 N N . ILE A 1 207 ? 5.528 -9.976 15.191 1.00 96.38 207 ILE A N 1
ATOM 1707 C CA . ILE A 1 207 ? 6.150 -10.661 14.050 1.00 96.38 207 ILE A CA 1
ATOM 1708 C C . ILE A 1 207 ? 5.756 -9.982 12.736 1.00 96.38 207 ILE A C 1
ATOM 1710 O O . ILE A 1 207 ? 6.613 -9.804 11.877 1.00 96.38 207 ILE A O 1
ATOM 1714 N N . ALA A 1 208 ? 4.498 -9.568 12.575 1.00 96.75 208 ALA A N 1
ATOM 1715 C CA . ALA A 1 208 ? 4.044 -8.880 11.372 1.00 96.75 208 ALA A CA 1
ATOM 1716 C C . ALA A 1 208 ? 4.700 -7.501 11.195 1.00 96.75 208 ALA A C 1
ATOM 1718 O O . ALA A 1 208 ? 5.147 -7.174 10.096 1.00 96.75 208 ALA A O 1
ATOM 1719 N N . VAL A 1 209 ? 4.830 -6.722 12.275 1.00 97.50 209 VAL A N 1
ATOM 1720 C CA . VAL A 1 209 ? 5.541 -5.434 12.279 1.00 97.50 209 VAL A CA 1
ATOM 1721 C C . VAL A 1 209 ? 7.006 -5.637 11.907 1.00 97.50 209 VAL A C 1
ATOM 1723 O O . VAL A 1 209 ? 7.500 -4.992 10.983 1.00 97.50 209 VAL A O 1
ATOM 1726 N N . PHE A 1 210 ? 7.699 -6.566 12.571 1.00 97.38 210 PHE A N 1
ATOM 1727 C CA . PHE A 1 210 ? 9.105 -6.841 12.280 1.00 97.38 210 PHE A CA 1
ATOM 1728 C C . PHE A 1 210 ? 9.296 -7.388 10.860 1.00 97.38 210 PHE A C 1
ATOM 1730 O O . PHE A 1 210 ? 10.135 -6.893 10.116 1.00 97.38 210 PHE A O 1
ATOM 1737 N N . GLY A 1 211 ? 8.475 -8.356 10.454 1.00 97.12 211 GLY A N 1
ATOM 1738 C CA . GLY A 1 211 ? 8.496 -8.960 9.12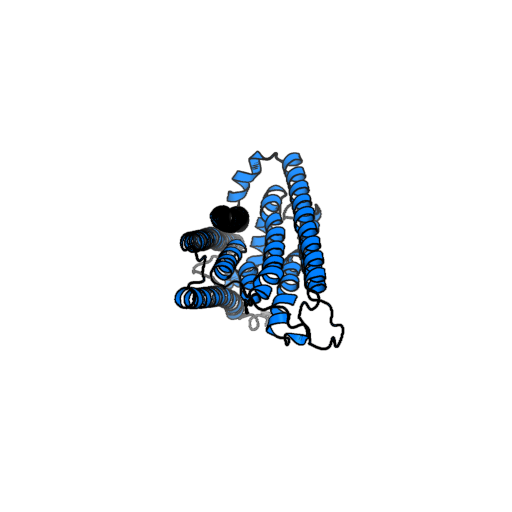5 1.00 97.12 211 GLY A CA 1
ATOM 1739 C C . GLY A 1 211 ? 8.125 -7.993 8.002 1.00 97.12 211 GLY A C 1
ATOM 1740 O O . GLY A 1 211 ? 8.438 -8.267 6.853 1.00 97.12 211 GLY A O 1
ATOM 1741 N N . THR A 1 212 ? 7.514 -6.850 8.309 1.00 97.50 212 THR A N 1
ATOM 1742 C CA . THR A 1 212 ? 7.242 -5.795 7.324 1.00 97.50 212 THR A CA 1
ATOM 1743 C C . THR A 1 212 ? 8.344 -4.738 7.298 1.00 97.50 212 THR A C 1
ATOM 1745 O O . THR A 1 212 ? 8.774 -4.326 6.222 1.00 97.50 212 THR A O 1
ATOM 1748 N N . LEU A 1 213 ? 8.846 -4.321 8.466 1.00 97.38 213 LEU A N 1
ATOM 1749 C CA . LEU A 1 213 ? 9.920 -3.330 8.554 1.00 97.38 213 LEU A CA 1
ATOM 1750 C C . LEU A 1 213 ? 11.263 -3.895 8.087 1.00 97.38 213 LEU A C 1
ATOM 1752 O O . LEU A 1 213 ? 11.993 -3.199 7.389 1.00 97.38 213 LEU A O 1
ATOM 1756 N N . TRP A 1 214 ? 11.591 -5.144 8.423 1.00 97.19 214 TRP A N 1
ATOM 1757 C CA . TRP A 1 214 ? 12.861 -5.761 8.038 1.00 97.19 214 TRP A CA 1
ATOM 1758 C C . TRP A 1 214 ? 13.084 -5.742 6.515 1.00 97.19 214 TRP A C 1
ATOM 1760 O O . TRP A 1 214 ? 14.099 -5.189 6.090 1.00 97.19 214 TRP A O 1
ATOM 1770 N N . PRO A 1 215 ? 12.151 -6.234 5.670 1.00 96.06 215 PRO A N 1
ATOM 1771 C CA . PRO A 1 215 ? 12.291 -6.128 4.222 1.00 96.06 215 PRO A CA 1
ATOM 1772 C C . PRO A 1 215 ? 12.403 -4.694 3.719 1.00 96.06 215 PRO A C 1
ATOM 1774 O O . PRO A 1 215 ? 13.181 -4.453 2.803 1.00 96.06 215 PRO A O 1
ATOM 1777 N N . ALA A 1 216 ? 11.682 -3.743 4.321 1.00 96.50 216 ALA A N 1
ATOM 1778 C CA . ALA A 1 216 ? 11.810 -2.336 3.959 1.00 96.50 216 ALA A CA 1
ATOM 1779 C C . ALA A 1 216 ? 13.249 -1.838 4.202 1.00 96.50 216 ALA A C 1
ATOM 1781 O O . ALA A 1 216 ? 13.866 -1.244 3.323 1.00 96.50 216 ALA A O 1
ATOM 1782 N N . TYR A 1 217 ? 13.856 -2.160 5.343 1.00 96.62 217 TYR A N 1
ATOM 1783 C CA . TYR A 1 217 ? 15.262 -1.824 5.575 1.00 96.62 217 TYR A CA 1
ATOM 1784 C C . TYR A 1 217 ? 16.210 -2.538 4.603 1.00 96.62 217 TYR A C 1
ATOM 1786 O O . TYR A 1 217 ? 17.092 -1.887 4.052 1.00 96.62 217 TYR A O 1
ATOM 1794 N N . SER A 1 218 ? 16.007 -3.831 4.336 1.00 94.88 218 SER A N 1
ATOM 1795 C CA . SER A 1 218 ? 16.854 -4.591 3.404 1.00 94.88 218 SER A CA 1
ATOM 1796 C C . SER A 1 218 ? 16.775 -4.077 1.965 1.00 94.88 218 SER A C 1
ATOM 1798 O O . SER A 1 218 ? 17.774 -4.065 1.259 1.00 94.88 218 SER A O 1
ATOM 1800 N N . LEU A 1 219 ? 15.604 -3.621 1.510 1.00 93.94 219 LEU A N 1
ATOM 1801 C CA . LEU A 1 219 ? 15.434 -3.070 0.160 1.00 93.94 219 LEU A CA 1
ATOM 1802 C C . LEU A 1 219 ? 16.157 -1.730 -0.035 1.00 93.94 219 LEU A C 1
ATOM 1804 O O . LEU A 1 219 ? 16.382 -1.323 -1.172 1.00 93.94 219 LEU A O 1
ATOM 1808 N N . GLN A 1 220 ? 16.542 -1.054 1.049 1.00 92.75 220 GLN A N 1
ATOM 1809 C CA . GLN A 1 220 ? 17.347 0.163 0.985 1.00 92.75 220 GLN A CA 1
ATOM 1810 C C . GLN A 1 220 ? 18.838 -0.124 0.738 1.00 92.75 220 GLN A C 1
ATOM 1812 O O . GLN A 1 220 ? 19.580 0.796 0.389 1.00 92.75 220 GLN A O 1
ATOM 1817 N N . ASP A 1 221 ? 19.295 -1.364 0.936 1.00 90.44 221 ASP A N 1
ATOM 1818 C CA . ASP A 1 221 ? 20.714 -1.686 0.829 1.00 90.44 221 ASP A CA 1
ATOM 1819 C C . ASP A 1 221 ? 21.247 -1.387 -0.587 1.00 90.44 221 ASP A C 1
ATOM 1821 O O . ASP A 1 221 ? 20.540 -1.619 -1.575 1.00 90.44 221 ASP A O 1
ATOM 1825 N N . PRO A 1 222 ? 22.503 -0.909 -0.723 1.00 86.62 222 PRO A N 1
ATOM 1826 C CA . PRO A 1 222 ? 23.078 -0.535 -2.017 1.00 86.62 222 PRO A CA 1
ATOM 1827 C C . PRO A 1 222 ? 23.007 -1.638 -3.082 1.00 86.62 222 PRO A C 1
ATOM 1829 O O . PRO A 1 222 ? 22.906 -1.335 -4.267 1.00 86.62 222 PRO A O 1
ATOM 1832 N N . GLU A 1 223 ? 23.008 -2.910 -2.667 1.00 84.75 223 GLU A N 1
ATOM 1833 C CA . GLU A 1 223 ? 22.846 -4.073 -3.552 1.00 84.75 223 GLU A CA 1
ATOM 1834 C C . GLU A 1 223 ? 21.521 -4.036 -4.338 1.00 84.75 223 GLU A C 1
ATOM 1836 O O . GLU A 1 223 ? 21.488 -4.407 -5.509 1.00 84.75 223 GLU A O 1
ATOM 1841 N N . PHE A 1 224 ? 20.434 -3.557 -3.725 1.00 83.44 224 PHE A N 1
ATOM 1842 C CA . PHE A 1 224 ? 19.117 -3.454 -4.366 1.00 83.44 224 PHE A CA 1
ATOM 1843 C C . PHE A 1 224 ? 18.894 -2.116 -5.073 1.00 83.44 224 PHE A C 1
ATOM 1845 O O . PHE A 1 224 ? 18.037 -2.027 -5.950 1.00 83.44 224 PHE A O 1
ATOM 1852 N N . GLN A 1 225 ? 19.660 -1.092 -4.696 1.00 84.81 225 GLN A N 1
ATOM 1853 C CA . GLN A 1 225 ? 19.579 0.253 -5.267 1.00 84.81 225 GLN A CA 1
ATOM 1854 C C . GLN A 1 225 ? 20.472 0.438 -6.504 1.00 84.81 225 GLN A C 1
ATOM 1856 O O . GLN A 1 225 ? 20.356 1.446 -7.200 1.00 84.81 225 GLN A O 1
ATOM 1861 N N . ALA A 1 226 ? 21.352 -0.525 -6.793 1.00 77.62 226 ALA A N 1
ATOM 1862 C CA . ALA A 1 226 ? 22.207 -0.501 -7.971 1.00 77.62 226 ALA A CA 1
ATOM 1863 C C . ALA A 1 226 ? 21.395 -0.592 -9.285 1.00 77.62 226 ALA A C 1
ATOM 1865 O O . ALA A 1 226 ? 20.301 -1.165 -9.304 1.00 77.62 226 ALA A O 1
ATOM 1866 N N . PRO A 1 227 ? 21.915 -0.046 -10.403 1.00 69.50 227 PRO A N 1
ATOM 1867 C CA . PRO A 1 227 ? 21.177 0.014 -11.657 1.00 69.50 227 PRO A CA 1
ATOM 1868 C C . PRO A 1 227 ? 20.827 -1.380 -12.225 1.00 69.50 227 PRO A C 1
ATOM 1870 O O . PRO A 1 227 ? 21.566 -2.346 -12.026 1.00 69.50 227 PRO A O 1
ATOM 1873 N N . PRO A 1 228 ? 19.750 -1.476 -13.026 1.00 57.69 228 PRO A N 1
ATOM 1874 C CA . PRO A 1 228 ? 19.084 -2.732 -13.400 1.00 57.69 228 PRO A CA 1
ATOM 1875 C C . PRO A 1 228 ? 19.884 -3.689 -14.303 1.00 57.69 228 PRO A C 1
ATOM 1877 O O . PRO A 1 228 ? 19.398 -4.770 -14.624 1.00 57.69 228 PRO A O 1
ATOM 1880 N N . HIS A 1 229 ? 21.098 -3.328 -14.735 1.00 58.66 229 HIS A N 1
ATOM 1881 C CA . HIS A 1 229 ? 21.944 -4.216 -15.545 1.00 58.66 229 HIS A CA 1
ATOM 1882 C C . HIS A 1 229 ? 22.653 -5.297 -14.712 1.00 58.66 229 HIS A C 1
ATOM 1884 O O . HIS A 1 229 ? 23.197 -6.247 -15.273 1.00 58.66 229 HIS A O 1
ATOM 1890 N N . ILE A 1 230 ? 22.629 -5.186 -13.381 1.00 58.53 230 ILE A N 1
ATOM 1891 C CA . ILE A 1 230 ? 23.087 -6.234 -12.468 1.00 58.53 230 ILE A CA 1
ATOM 1892 C C . ILE A 1 230 ? 21.869 -7.099 -12.137 1.00 58.53 230 ILE A C 1
ATOM 1894 O O . ILE A 1 230 ? 20.890 -6.594 -11.595 1.00 58.53 230 ILE A O 1
ATOM 1898 N N . LEU A 1 231 ? 21.909 -8.392 -12.491 1.00 58.31 231 LEU A N 1
ATOM 1899 C CA . LEU A 1 231 ? 20.847 -9.362 -12.193 1.00 58.31 231 LEU A CA 1
ATOM 1900 C C . LEU A 1 231 ? 20.357 -9.195 -10.748 1.00 58.31 231 LEU A C 1
ATOM 1902 O O . LEU A 1 231 ? 21.057 -9.576 -9.809 1.00 58.31 231 LEU A O 1
ATOM 1906 N N . HIS A 1 232 ? 19.151 -8.642 -10.570 1.00 65.25 232 HIS A N 1
ATOM 1907 C CA . HIS A 1 232 ? 18.599 -8.478 -9.231 1.00 65.25 232 HIS A CA 1
ATOM 1908 C C . HIS A 1 232 ? 18.504 -9.846 -8.551 1.00 65.25 232 HIS A C 1
ATOM 1910 O O . HIS A 1 232 ? 17.985 -10.800 -9.150 1.00 65.25 232 HIS A O 1
ATOM 1916 N N . PRO A 1 233 ? 18.979 -9.965 -7.302 1.00 68.38 233 PRO A N 1
ATOM 1917 C CA . PRO A 1 233 ? 19.092 -11.255 -6.660 1.00 68.38 233 PRO A CA 1
ATOM 1918 C C . PRO A 1 233 ? 17.708 -11.904 -6.509 1.00 68.38 233 PRO A C 1
ATOM 1920 O O . PRO A 1 233 ? 16.720 -11.213 -6.234 1.00 68.38 233 PRO A O 1
ATOM 1923 N N . PRO A 1 234 ? 17.611 -13.248 -6.546 1.00 78.44 234 PRO A N 1
ATOM 1924 C CA . PRO A 1 234 ? 16.369 -14.006 -6.308 1.00 78.44 234 PRO A CA 1
ATOM 1925 C C . PRO A 1 234 ? 15.771 -13.783 -4.901 1.00 78.44 234 PRO A C 1
ATOM 1927 O O . PRO A 1 234 ? 14.828 -14.451 -4.478 1.00 78.44 234 PRO A O 1
ATOM 1930 N N . ARG A 1 235 ? 16.366 -12.894 -4.105 1.00 86.69 235 ARG A N 1
ATOM 1931 C CA . ARG A 1 235 ? 15.888 -12.430 -2.804 1.00 86.69 235 ARG A CA 1
ATOM 1932 C C . ARG A 1 235 ? 14.887 -11.278 -2.926 1.00 86.69 235 ARG A C 1
ATOM 1934 O O . ARG A 1 235 ? 14.050 -11.171 -2.040 1.00 86.69 235 ARG A O 1
ATOM 1941 N N . PHE A 1 236 ? 14.902 -10.492 -4.010 1.00 88.94 236 PHE A N 1
ATOM 1942 C CA . PHE A 1 236 ? 14.035 -9.313 -4.165 1.00 88.94 236 PHE A CA 1
ATOM 1943 C C . PHE A 1 236 ? 12.546 -9.651 -4.005 1.00 88.94 236 PHE A C 1
ATOM 1945 O O . PHE A 1 236 ? 11.877 -9.128 -3.118 1.00 88.94 236 PHE A O 1
ATOM 1952 N N . LEU A 1 237 ? 12.042 -10.605 -4.797 1.00 89.81 237 LEU A N 1
ATOM 1953 C CA . LEU A 1 237 ? 10.631 -10.992 -4.729 1.00 89.81 237 LEU A CA 1
ATOM 1954 C C . LEU A 1 237 ? 10.272 -11.604 -3.367 1.00 89.81 237 LEU A C 1
ATOM 1956 O O . LEU A 1 237 ? 9.185 -11.372 -2.851 1.00 89.81 237 LEU A O 1
ATOM 1960 N N . ARG A 1 238 ? 11.201 -12.343 -2.747 1.00 93.56 238 ARG A N 1
ATOM 1961 C CA . ARG A 1 238 ? 10.994 -12.900 -1.404 1.00 93.56 238 ARG A CA 1
ATOM 1962 C C . ARG A 1 238 ? 10.822 -11.795 -0.367 1.00 93.56 238 ARG A C 1
ATOM 1964 O O . ARG A 1 238 ? 9.896 -11.883 0.426 1.00 93.56 238 ARG A O 1
ATOM 1971 N N . LEU A 1 239 ? 11.654 -10.753 -0.405 1.00 94.31 239 LEU A N 1
ATOM 1972 C CA . LEU A 1 239 ? 11.533 -9.601 0.493 1.00 94.31 239 LEU A CA 1
ATOM 1973 C C . LEU A 1 239 ? 10.178 -8.902 0.335 1.00 94.31 239 LEU A C 1
ATOM 1975 O O . LEU A 1 239 ? 9.538 -8.599 1.337 1.00 94.31 239 LEU A O 1
ATOM 1979 N N . LEU A 1 240 ? 9.698 -8.726 -0.899 1.00 92.81 240 LEU A N 1
ATOM 1980 C CA . LEU A 1 240 ? 8.381 -8.135 -1.154 1.00 92.81 240 LEU A CA 1
ATOM 1981 C C . LEU A 1 240 ? 7.218 -9.014 -0.695 1.00 92.81 240 LEU A C 1
ATOM 1983 O O . LEU A 1 240 ? 6.206 -8.495 -0.232 1.00 92.81 240 LEU A O 1
ATOM 1987 N N . LEU A 1 241 ? 7.344 -10.336 -0.794 1.00 94.69 241 LEU A N 1
ATOM 1988 C CA . LEU A 1 241 ? 6.287 -11.261 -0.396 1.00 94.69 241 LEU A CA 1
ATOM 1989 C C . LEU A 1 241 ? 6.147 -11.405 1.125 1.00 94.69 241 LEU A C 1
ATOM 1991 O O . LEU A 1 241 ? 5.042 -11.665 1.597 1.00 94.69 241 LEU A O 1
ATOM 1995 N N . VAL A 1 242 ? 7.219 -11.224 1.907 1.00 96.81 242 VAL A N 1
ATOM 1996 C CA . VAL A 1 242 ? 7.163 -11.387 3.374 1.00 96.81 242 VAL A CA 1
ATOM 1997 C C . VAL A 1 242 ? 6.058 -10.528 4.017 1.00 96.81 242 VAL A C 1
ATOM 1999 O O . VAL A 1 242 ? 5.222 -11.125 4.699 1.00 96.81 242 VAL A O 1
ATOM 2002 N N . PRO A 1 243 ? 5.966 -9.199 3.782 1.00 96.38 243 PRO A N 1
ATOM 2003 C CA . PRO A 1 243 ? 4.885 -8.362 4.309 1.00 96.38 243 PRO A CA 1
ATOM 2004 C C . PRO A 1 243 ? 3.493 -8.902 3.983 1.00 96.38 243 PRO A C 1
ATOM 2006 O O . PRO A 1 243 ? 2.619 -8.907 4.848 1.00 96.38 243 PRO A O 1
ATOM 2009 N N . HIS A 1 244 ? 3.298 -9.407 2.761 1.00 95.69 244 HIS A N 1
ATOM 2010 C CA . HIS A 1 244 ? 2.006 -9.918 2.313 1.00 95.69 244 HIS A CA 1
ATOM 2011 C C . HIS A 1 244 ? 1.546 -11.082 3.197 1.00 95.69 244 HIS A C 1
ATOM 2013 O O . HIS A 1 244 ? 0.433 -11.075 3.726 1.00 95.69 244 HIS A O 1
ATOM 2019 N N . PHE A 1 245 ? 2.446 -12.037 3.443 1.00 96.62 245 PHE A N 1
ATOM 2020 C CA . PHE A 1 245 ? 2.167 -13.197 4.284 1.00 96.62 245 PHE A CA 1
ATOM 2021 C C . PHE A 1 245 ? 2.002 -12.837 5.762 1.00 96.62 245 PHE A C 1
ATOM 2023 O O . PHE A 1 245 ? 1.009 -13.220 6.382 1.00 96.62 245 PHE A O 1
ATOM 2030 N N . VAL A 1 246 ? 2.960 -12.109 6.346 1.00 97.25 246 VAL A N 1
ATOM 2031 C CA . VAL A 1 246 ? 2.973 -11.886 7.802 1.00 97.25 246 VAL A CA 1
ATOM 2032 C C . VAL A 1 246 ? 1.825 -10.990 8.260 1.00 97.25 246 VAL A C 1
ATOM 2034 O O . VAL A 1 246 ? 1.244 -11.243 9.313 1.00 97.25 246 VAL A O 1
ATOM 2037 N N . LEU A 1 247 ? 1.439 -9.995 7.456 1.00 96.88 247 LEU A N 1
ATOM 2038 C CA . LEU A 1 247 ? 0.341 -9.090 7.789 1.00 96.88 247 LEU A CA 1
ATOM 2039 C C . LEU A 1 247 ? -1.046 -9.740 7.652 1.00 96.88 247 LEU A C 1
ATOM 2041 O O . LEU A 1 247 ? -1.998 -9.275 8.275 1.00 96.88 247 LEU A O 1
ATOM 2045 N N . LEU A 1 248 ? -1.179 -10.808 6.860 1.00 96.44 248 LEU A N 1
ATOM 2046 C CA . LEU A 1 248 ? -2.432 -11.562 6.727 1.00 96.44 248 LEU A CA 1
ATOM 2047 C C . LEU A 1 248 ? -2.581 -12.679 7.759 1.00 96.44 248 LEU A C 1
ATOM 2049 O O . LEU A 1 248 ? -3.699 -13.136 7.996 1.00 96.44 248 LEU A O 1
ATOM 2053 N N . LEU A 1 249 ? -1.485 -13.102 8.391 1.00 94.75 249 LEU A N 1
ATOM 2054 C CA . LEU A 1 249 ? -1.469 -14.262 9.275 1.00 94.75 249 LEU A CA 1
ATOM 2055 C C . LEU A 1 249 ? -2.476 -14.132 10.423 1.00 94.75 249 LEU A C 1
ATOM 2057 O O . LEU A 1 249 ? -3.287 -15.033 10.625 1.00 94.75 249 LEU A O 1
ATOM 2061 N N . LEU A 1 250 ? -2.465 -13.012 11.150 1.00 93.25 250 LEU A N 1
ATOM 2062 C CA . LEU A 1 250 ? -3.381 -12.815 12.274 1.00 93.25 250 LEU A CA 1
ATOM 2063 C C . LEU A 1 250 ? -4.839 -12.570 11.833 1.00 93.25 250 LEU A C 1
ATOM 2065 O O . LEU A 1 250 ? -5.718 -13.254 12.368 1.00 93.25 250 LEU A O 1
ATOM 2069 N N . PRO A 1 251 ? -5.134 -11.690 10.852 1.00 93.38 251 PRO A N 1
ATOM 2070 C CA . PRO A 1 251 ? -6.500 -11.526 10.361 1.00 93.38 251 PRO A CA 1
ATOM 2071 C C . PRO A 1 251 ? -7.130 -12.832 9.851 1.00 93.38 251 PRO A C 1
ATOM 2073 O O . PRO A 1 251 ? -8.299 -13.103 10.129 1.00 93.38 251 PRO A O 1
ATOM 2076 N N . ILE A 1 252 ? -6.363 -13.675 9.146 1.00 93.62 252 ILE A N 1
ATOM 2077 C CA . ILE A 1 252 ? -6.830 -14.993 8.689 1.00 93.62 252 ILE A CA 1
ATOM 2078 C C . ILE A 1 252 ? -6.994 -15.948 9.874 1.00 93.62 252 ILE A C 1
ATOM 2080 O O . ILE A 1 252 ? -8.015 -16.630 9.967 1.00 93.62 252 ILE A O 1
ATOM 2084 N N . ALA A 1 253 ? -6.042 -15.974 10.812 1.00 91.81 253 ALA A N 1
ATOM 2085 C CA . ALA A 1 253 ? -6.159 -16.792 12.015 1.00 91.81 253 ALA A CA 1
ATOM 2086 C C . ALA A 1 253 ? -7.444 -16.465 12.792 1.00 91.81 253 ALA A C 1
ATOM 2088 O O . ALA A 1 253 ? -8.135 -17.383 13.216 1.00 91.81 253 ALA A O 1
ATOM 2089 N N . ARG A 1 254 ? -7.831 -15.186 12.907 1.00 88.94 254 ARG A N 1
ATOM 2090 C CA . ARG A 1 254 ? -9.103 -14.767 13.529 1.00 88.94 254 ARG A CA 1
ATOM 2091 C C . ARG A 1 254 ? -10.345 -15.169 12.731 1.00 88.94 254 ARG A C 1
ATOM 2093 O O . ARG A 1 254 ? -11.397 -15.381 13.327 1.00 88.94 254 ARG A O 1
ATOM 2100 N N . ALA A 1 255 ? -10.240 -15.268 11.409 1.00 90.06 255 ALA A N 1
ATOM 2101 C CA . ALA A 1 255 ? -11.346 -15.699 10.558 1.00 90.06 255 ALA A CA 1
ATOM 2102 C C . ALA A 1 255 ? -11.605 -17.213 10.641 1.00 90.06 255 ALA A C 1
ATOM 2104 O O . ALA A 1 255 ? -12.746 -17.644 10.489 1.00 90.06 255 ALA A O 1
ATOM 2105 N N . VAL A 1 256 ? -10.555 -18.010 10.865 1.00 91.56 256 VAL A N 1
ATOM 2106 C CA . VAL A 1 256 ? -10.614 -19.481 10.833 1.00 91.56 256 VAL A CA 1
ATOM 2107 C C . VAL A 1 256 ? -10.689 -20.092 12.234 1.00 91.56 256 VAL A C 1
ATOM 2109 O O . VAL A 1 256 ? -11.384 -21.089 12.437 1.00 91.56 256 VAL A O 1
ATOM 2112 N N . LEU A 1 257 ? -9.976 -19.526 13.211 1.00 88.38 257 LEU A N 1
ATOM 2113 C CA . LEU A 1 257 ? -9.890 -20.085 14.558 1.00 88.38 257 LEU A CA 1
ATOM 2114 C C . LEU A 1 257 ? -11.033 -19.580 15.454 1.00 88.38 257 LEU A C 1
ATOM 2116 O O . LEU A 1 257 ? -11.382 -18.400 15.417 1.00 88.38 257 LEU A O 1
ATOM 2120 N N . PRO A 1 258 ? -11.583 -20.441 16.332 1.00 83.62 258 PRO A N 1
ATOM 2121 C CA . PRO A 1 258 ? -12.530 -20.019 17.357 1.00 83.62 258 PRO A CA 1
ATOM 2122 C C . PRO A 1 258 ? -11.974 -18.891 18.239 1.00 83.62 258 PRO A C 1
ATOM 2124 O O . PRO A 1 258 ? -10.815 -18.937 18.656 1.00 83.62 258 PRO A O 1
ATOM 2127 N N . THR A 1 259 ? -12.827 -17.931 18.607 1.00 79.06 259 THR A N 1
ATOM 2128 C CA . THR A 1 259 ? -12.460 -16.733 19.394 1.00 79.06 259 THR A CA 1
ATOM 2129 C C . THR A 1 259 ? -11.723 -17.046 20.694 1.00 79.06 259 THR A C 1
ATOM 2131 O O . THR A 1 259 ? -10.851 -16.278 21.088 1.00 79.06 259 THR A O 1
ATOM 2134 N N . LYS A 1 260 ? -12.002 -18.202 21.312 1.00 78.81 260 LYS A N 1
ATOM 2135 C CA . LYS A 1 260 ? -11.321 -18.699 22.520 1.00 78.81 260 LYS A CA 1
ATOM 2136 C C . LYS A 1 260 ? -9.801 -18.856 22.377 1.00 78.81 260 LYS A C 1
ATOM 2138 O O . LYS A 1 260 ? -9.114 -18.907 23.384 1.00 78.81 260 LYS A O 1
ATOM 2143 N N . TYR A 1 261 ? -9.278 -18.982 2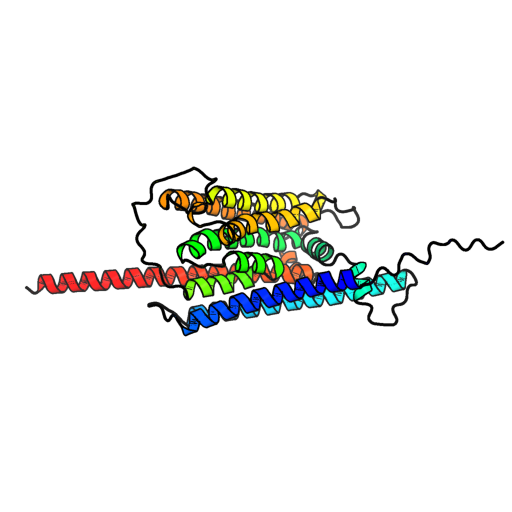1.155 1.00 78.62 261 TYR A N 1
ATOM 2144 C CA . TYR A 1 261 ? -7.837 -19.111 20.917 1.00 78.62 261 TYR A CA 1
ATOM 2145 C C . TYR A 1 261 ? -7.158 -17.775 20.602 1.00 78.62 261 TYR A C 1
ATOM 2147 O O . TYR A 1 261 ? -5.941 -17.693 20.685 1.00 78.62 261 TYR A O 1
ATOM 2155 N N . VAL A 1 262 ? -7.916 -16.736 20.233 1.00 79.06 262 VAL A N 1
ATOM 2156 C CA . VAL A 1 262 ? -7.367 -15.472 19.702 1.00 79.06 262 VAL A CA 1
ATOM 2157 C C . VAL A 1 262 ? -7.928 -14.243 20.436 1.00 79.06 262 VAL A C 1
ATOM 2159 O O . VAL A 1 262 ? -7.971 -13.135 19.887 1.00 79.06 262 VAL A O 1
ATOM 2162 N N . SER A 1 263 ? -8.380 -14.427 21.681 1.00 72.12 263 SER A N 1
ATOM 2163 C CA . SER A 1 263 ? -8.921 -13.362 22.526 1.00 72.12 263 SER A CA 1
ATOM 2164 C C . SER A 1 263 ? -7.831 -12.607 23.281 1.00 72.12 263 SER A C 1
ATOM 2166 O O . SER A 1 263 ? -6.931 -13.199 23.876 1.00 72.12 263 SER A O 1
ATOM 2168 N N . ASP A 1 264 ? -7.961 -11.283 23.308 1.00 70.81 264 ASP A N 1
ATOM 2169 C CA . ASP A 1 264 ? -7.145 -10.406 24.143 1.00 70.81 264 ASP A CA 1
ATOM 2170 C C . ASP A 1 264 ? -7.715 -10.417 25.578 1.00 70.81 264 ASP A C 1
ATOM 2172 O O . ASP A 1 264 ? -8.525 -9.568 25.939 1.00 70.81 264 ASP A O 1
ATOM 2176 N N . GLU A 1 265 ? -7.360 -11.428 26.381 1.00 68.81 265 GLU A N 1
ATOM 2177 C CA . GLU A 1 265 ? -7.896 -11.599 27.750 1.00 68.81 265 GLU A CA 1
ATOM 2178 C C . GLU A 1 265 ? -7.419 -10.514 28.735 1.00 68.81 265 GLU A C 1
ATOM 2180 O O . GLU A 1 265 ? -8.112 -10.197 29.698 1.00 68.81 265 GLU A O 1
ATOM 2185 N N . ASP A 1 266 ? -6.244 -9.926 28.495 1.00 78.38 266 ASP A N 1
ATOM 2186 C CA . ASP A 1 266 ? -5.673 -8.842 29.301 1.00 78.38 266 ASP A CA 1
ATOM 2187 C C . ASP A 1 266 ? -5.632 -7.559 28.463 1.00 78.38 266 ASP A C 1
ATOM 2189 O O . ASP A 1 266 ? -4.631 -7.243 27.814 1.00 78.38 266 ASP A O 1
ATOM 2193 N N . VAL A 1 267 ? -6.763 -6.844 28.432 1.00 78.69 267 VAL A N 1
ATOM 2194 C CA . VAL A 1 267 ? -6.919 -5.592 27.672 1.00 78.69 267 VAL A CA 1
ATOM 2195 C C . VAL A 1 267 ? -5.838 -4.560 28.043 1.00 78.69 267 VAL A C 1
ATOM 2197 O O . VAL A 1 267 ? -5.212 -4.038 27.118 1.00 78.69 267 VAL A O 1
ATOM 2200 N N . PRO A 1 268 ? -5.522 -4.310 29.336 1.00 84.56 268 PRO A N 1
ATOM 2201 C CA . PRO A 1 268 ? -4.436 -3.402 29.713 1.00 84.56 268 PRO A CA 1
ATOM 2202 C C . PRO A 1 268 ? -3.057 -3.811 29.180 1.00 84.56 268 PRO A C 1
ATOM 2204 O O . PRO A 1 268 ? -2.292 -2.962 28.716 1.00 84.56 268 PRO A O 1
ATOM 2207 N N . PHE A 1 269 ? -2.702 -5.100 29.245 1.00 87.62 269 PHE A N 1
ATOM 2208 C CA . PHE A 1 269 ? -1.442 -5.577 28.672 1.00 87.62 269 PHE A CA 1
ATOM 2209 C C . PHE A 1 269 ? -1.425 -5.434 27.150 1.00 87.62 269 PHE A C 1
ATOM 2211 O O . PHE A 1 269 ? -0.450 -4.915 26.602 1.00 87.62 269 PHE A O 1
ATOM 2218 N N . ALA A 1 270 ? -2.504 -5.846 26.479 1.00 86.56 270 ALA A N 1
ATOM 2219 C CA . ALA A 1 270 ? -2.632 -5.724 25.035 1.00 86.56 270 ALA A CA 1
ATOM 2220 C C . ALA A 1 270 ? -2.474 -4.261 24.601 1.00 86.56 270 ALA A C 1
ATOM 2222 O O . ALA A 1 270 ? -1.697 -3.984 23.695 1.00 86.56 270 ALA A O 1
ATOM 2223 N N . ASP A 1 271 ? -3.121 -3.312 25.285 1.00 88.44 271 ASP A N 1
ATOM 2224 C CA . ASP A 1 271 ? -2.971 -1.879 25.011 1.00 88.44 271 ASP A CA 1
ATOM 2225 C C . ASP A 1 271 ? -1.526 -1.396 25.116 1.00 88.44 271 ASP A C 1
ATOM 2227 O O . ASP A 1 271 ? -1.034 -0.726 24.206 1.00 88.44 271 ASP A O 1
ATOM 2231 N N . ARG A 1 272 ? -0.804 -1.785 26.173 1.00 92.94 272 ARG A N 1
ATOM 2232 C CA . ARG A 1 272 ? 0.624 -1.454 26.302 1.00 92.94 272 ARG A CA 1
ATOM 2233 C C . ARG A 1 272 ? 1.456 -2.056 25.171 1.00 92.94 272 ARG A C 1
ATOM 2235 O O . ARG A 1 272 ? 2.309 -1.362 24.622 1.00 92.94 272 ARG A O 1
ATOM 2242 N N . ALA A 1 273 ? 1.194 -3.307 24.795 1.00 92.94 273 ALA A N 1
ATOM 2243 C CA . ALA A 1 273 ? 1.895 -3.971 23.701 1.00 92.94 273 ALA A CA 1
ATOM 2244 C C . ALA A 1 273 ? 1.615 -3.300 22.344 1.00 92.94 273 ALA A C 1
ATOM 2246 O O . ALA A 1 273 ? 2.549 -3.042 21.589 1.00 92.94 273 ALA A O 1
ATOM 2247 N N . TYR A 1 274 ? 0.358 -2.957 22.042 1.00 92.56 274 TYR A N 1
ATOM 2248 C CA . TYR A 1 274 ? 0.002 -2.230 20.820 1.00 92.56 274 TYR A CA 1
ATOM 2249 C C . TYR A 1 274 ? 0.610 -0.828 20.791 1.00 92.56 274 TYR A C 1
ATOM 2251 O O . TYR A 1 274 ? 1.138 -0.433 19.756 1.00 92.56 274 TYR A O 1
ATOM 2259 N N . ASN A 1 275 ? 0.617 -0.100 21.910 1.00 94.44 275 ASN A N 1
ATOM 2260 C CA . ASN A 1 275 ? 1.281 1.204 21.997 1.00 94.44 275 ASN A CA 1
ATOM 2261 C C . ASN A 1 275 ? 2.795 1.086 21.760 1.00 94.44 275 ASN A C 1
ATOM 2263 O O . ASN A 1 275 ? 3.376 1.890 21.035 1.00 94.44 275 ASN A O 1
ATOM 2267 N N . PHE A 1 276 ? 3.434 0.050 22.308 1.00 96.62 276 PHE A N 1
ATOM 2268 C CA . PHE A 1 276 ? 4.839 -0.242 22.029 1.00 96.62 276 PHE A CA 1
ATOM 2269 C C . PHE A 1 276 ? 5.083 -0.560 20.544 1.00 96.62 276 PHE A C 1
ATOM 2271 O O . PHE A 1 276 ? 6.004 -0.011 19.943 1.00 96.62 276 PHE A O 1
ATOM 2278 N N . MET A 1 277 ? 4.232 -1.381 19.920 1.00 97.12 277 MET A N 1
ATOM 2279 C CA . MET A 1 277 ? 4.315 -1.670 18.484 1.00 97.12 277 MET A CA 1
ATOM 2280 C C . MET A 1 277 ? 4.095 -0.420 17.625 1.00 97.12 277 MET A C 1
ATOM 2282 O O . MET A 1 277 ? 4.810 -0.232 16.646 1.00 97.12 277 MET A O 1
ATOM 2286 N N . TRP A 1 278 ? 3.178 0.472 18.006 1.00 96.75 278 TRP A N 1
ATOM 2287 C CA . TRP A 1 278 ? 3.013 1.775 17.358 1.00 96.75 278 TRP A CA 1
ATOM 2288 C C . TRP A 1 278 ? 4.279 2.621 17.434 1.00 96.75 278 TRP A C 1
ATOM 2290 O O . TRP A 1 278 ? 4.676 3.198 16.425 1.00 96.75 278 TRP A O 1
ATOM 2300 N N . ASN A 1 279 ? 4.952 2.643 18.585 1.00 97.50 279 ASN A N 1
ATOM 2301 C CA . ASN A 1 279 ? 6.229 3.340 18.730 1.00 97.50 279 ASN A CA 1
ATOM 2302 C C . ASN A 1 279 ? 7.317 2.728 17.836 1.00 97.50 279 ASN A C 1
ATOM 2304 O O . ASN A 1 279 ? 8.088 3.473 17.236 1.00 97.50 279 ASN A O 1
ATOM 2308 N N . ILE A 1 280 ? 7.356 1.398 17.684 1.00 97.31 280 ILE A N 1
ATOM 2309 C CA . ILE A 1 280 ? 8.259 0.729 16.731 1.00 97.31 280 ILE A CA 1
ATOM 2310 C C . ILE A 1 280 ? 7.922 1.118 15.292 1.00 97.31 280 ILE A C 1
ATOM 2312 O O . ILE A 1 280 ? 8.822 1.422 14.519 1.00 97.31 280 ILE A O 1
ATOM 2316 N N . VAL A 1 281 ? 6.644 1.114 14.918 1.00 96.88 281 VAL A N 1
ATOM 2317 C CA . VAL A 1 281 ? 6.204 1.443 13.558 1.00 96.88 281 VAL A CA 1
ATOM 2318 C C . VAL A 1 281 ? 6.510 2.904 13.229 1.00 96.88 281 VAL A C 1
ATOM 2320 O O . VAL A 1 281 ? 7.113 3.175 12.196 1.00 96.88 281 VAL A O 1
ATOM 2323 N N . ILE A 1 282 ? 6.181 3.843 14.119 1.00 96.56 282 ILE A N 1
ATOM 2324 C CA . ILE A 1 282 ? 6.452 5.276 13.933 1.00 96.56 282 ILE A CA 1
ATOM 2325 C C . ILE A 1 282 ? 7.956 5.558 13.977 1.00 96.56 282 ILE A C 1
ATOM 2327 O O . ILE A 1 282 ? 8.473 6.226 13.088 1.00 96.56 282 ILE A O 1
ATOM 2331 N N . GLY A 1 283 ? 8.676 5.040 14.975 1.00 97.38 283 GLY A N 1
ATOM 2332 C CA . GLY A 1 283 ? 10.117 5.257 15.120 1.00 97.38 283 GLY A CA 1
ATOM 2333 C C . GLY A 1 283 ? 10.923 4.585 14.007 1.00 97.38 283 GLY A C 1
ATOM 2334 O O . GLY A 1 283 ? 11.779 5.213 13.390 1.00 97.38 283 GLY A O 1
ATOM 2335 N N . GLY A 1 284 ? 10.606 3.329 13.697 1.00 96.56 284 GLY A N 1
ATOM 2336 C CA . GLY A 1 284 ? 11.223 2.558 12.621 1.00 96.56 284 GLY A CA 1
ATOM 2337 C C . GLY A 1 284 ? 10.887 3.109 11.237 1.00 96.56 284 GLY A C 1
ATOM 2338 O O . GLY A 1 284 ? 11.783 3.226 10.406 1.00 96.56 284 GLY A O 1
ATOM 2339 N N . GLY A 1 285 ? 9.637 3.506 10.993 1.00 95.31 285 GLY A N 1
ATOM 2340 C CA . GLY A 1 285 ? 9.225 4.169 9.754 1.00 95.31 285 GLY A CA 1
ATOM 2341 C C . GLY A 1 285 ? 9.840 5.560 9.601 1.00 95.31 285 GLY A C 1
ATOM 2342 O O . GLY A 1 285 ? 10.350 5.889 8.535 1.00 95.31 285 GLY A O 1
ATOM 2343 N N . GLY A 1 286 ? 9.878 6.352 10.676 1.00 96.94 286 GLY A N 1
ATOM 2344 C CA . GLY A 1 286 ? 10.542 7.655 10.700 1.00 96.94 286 GLY A CA 1
ATOM 2345 C C . GLY A 1 286 ? 12.032 7.537 10.393 1.00 96.94 286 GLY A C 1
ATOM 2346 O O . GLY A 1 286 ? 12.537 8.248 9.531 1.00 96.94 286 GLY A O 1
ATOM 2347 N N . MET A 1 287 ? 12.726 6.582 11.014 1.00 97.69 287 MET A N 1
ATOM 2348 C CA . MET A 1 287 ? 14.133 6.302 10.725 1.00 97.69 287 MET A CA 1
ATOM 2349 C C . MET A 1 287 ? 14.349 5.840 9.274 1.00 97.69 287 MET A C 1
ATOM 2351 O O . MET A 1 287 ? 15.293 6.292 8.629 1.00 97.69 287 MET A O 1
ATOM 2355 N N . LEU A 1 288 ? 13.460 5.005 8.724 1.00 96.56 288 LEU A N 1
ATOM 2356 C CA . LEU A 1 288 ? 13.519 4.577 7.322 1.00 96.56 288 LEU A CA 1
ATOM 2357 C C . LEU A 1 288 ? 13.396 5.777 6.372 1.00 96.56 288 LEU A C 1
ATOM 2359 O O . LEU A 1 288 ? 14.230 5.950 5.481 1.00 96.56 288 LEU A O 1
ATOM 2363 N N . VAL A 1 289 ? 12.406 6.645 6.603 1.00 96.62 289 VAL A N 1
ATOM 2364 C CA . VAL A 1 289 ? 12.198 7.868 5.813 1.00 96.62 289 VAL A CA 1
ATOM 2365 C C . VAL A 1 289 ? 13.383 8.816 5.960 1.00 96.62 289 VAL A C 1
ATOM 2367 O O . VAL A 1 289 ? 13.849 9.350 4.957 1.00 96.62 289 VAL A O 1
ATOM 2370 N N . LEU A 1 290 ? 13.928 8.997 7.165 1.00 97.62 290 LEU A N 1
ATOM 2371 C CA . LEU A 1 290 ? 15.111 9.832 7.397 1.00 97.62 290 LEU A CA 1
ATOM 2372 C C . LEU A 1 290 ? 16.330 9.308 6.634 1.00 97.62 290 LEU A C 1
ATOM 2374 O O . LEU A 1 290 ? 16.991 10.083 5.944 1.00 97.62 290 LEU A O 1
ATOM 2378 N N . LYS A 1 291 ? 16.603 7.998 6.688 1.00 97.06 291 LYS A N 1
ATOM 2379 C CA . LYS A 1 291 ? 17.698 7.384 5.923 1.00 97.06 291 LYS A CA 1
ATOM 2380 C C . LYS A 1 291 ? 17.489 7.545 4.418 1.00 97.06 291 LYS A C 1
ATOM 2382 O O . LYS A 1 291 ? 18.433 7.896 3.716 1.00 97.06 291 LYS A O 1
ATOM 2387 N N . ALA A 1 292 ? 16.276 7.305 3.914 1.00 96.44 292 ALA A N 1
ATOM 2388 C CA . ALA A 1 292 ? 15.960 7.494 2.497 1.00 96.44 292 ALA A CA 1
ATOM 2389 C C . ALA A 1 292 ? 16.127 8.965 2.080 1.00 96.44 292 ALA A C 1
ATOM 2391 O O . ALA A 1 292 ? 16.705 9.257 1.038 1.00 96.44 292 ALA A O 1
ATOM 2392 N N . SER A 1 293 ? 15.689 9.897 2.928 1.00 97.50 293 SER A N 1
ATOM 2393 C CA . SER A 1 293 ? 15.807 11.341 2.700 1.00 97.50 293 SER A CA 1
ATOM 2394 C C . SER A 1 293 ? 17.268 11.783 2.668 1.00 97.50 293 SER A C 1
ATOM 2396 O O . SER A 1 293 ? 17.651 12.552 1.794 1.00 97.50 293 SER A O 1
ATOM 2398 N N . ALA A 1 294 ? 18.100 11.258 3.572 1.00 97.56 294 ALA A N 1
ATOM 2399 C CA . ALA A 1 294 ? 19.535 11.518 3.587 1.00 97.56 294 ALA A CA 1
ATOM 2400 C C . ALA A 1 294 ? 20.235 10.983 2.325 1.00 97.56 294 ALA A C 1
ATOM 2402 O O . ALA A 1 294 ? 21.104 11.662 1.780 1.00 97.56 294 ALA A O 1
ATOM 2403 N N . ALA A 1 295 ? 19.839 9.801 1.837 1.00 96.00 295 ALA A N 1
ATOM 2404 C CA . ALA A 1 295 ? 20.370 9.235 0.597 1.00 96.00 295 ALA A CA 1
ATOM 2405 C C . ALA A 1 295 ? 20.017 10.105 -0.622 1.00 96.00 295 ALA A C 1
ATOM 2407 O O . ALA A 1 295 ? 20.912 10.498 -1.367 1.00 96.00 295 ALA A O 1
ATOM 2408 N N . VAL A 1 296 ? 18.743 10.489 -0.767 1.00 96.94 296 VAL A N 1
ATOM 2409 C CA . VAL A 1 296 ? 18.286 11.381 -1.849 1.00 96.94 296 VAL A CA 1
ATOM 2410 C C . VAL A 1 296 ? 18.976 12.741 -1.780 1.00 96.94 296 VAL A C 1
ATOM 2412 O O . VAL A 1 296 ? 19.467 13.234 -2.793 1.00 96.94 296 VAL A O 1
ATOM 2415 N N . TRP A 1 297 ? 19.052 13.339 -0.588 1.00 97.94 297 TRP A N 1
ATOM 2416 C CA . TRP A 1 297 ? 19.691 14.639 -0.395 1.00 97.94 297 TRP A CA 1
ATOM 2417 C C . TRP A 1 297 ? 21.155 14.635 -0.837 1.00 97.94 297 TRP A C 1
ATOM 2419 O O . TRP A 1 297 ? 21.590 15.557 -1.519 1.00 97.94 297 TRP A O 1
ATOM 2429 N N . ARG A 1 298 ? 21.899 13.584 -0.475 1.00 97.00 298 ARG A N 1
ATOM 2430 C CA . ARG A 1 298 ? 23.324 13.457 -0.791 1.00 97.00 298 ARG A CA 1
ATOM 2431 C C . ARG A 1 298 ? 23.593 13.281 -2.287 1.00 97.00 298 ARG A C 1
ATOM 2433 O O . ARG A 1 298 ? 24.628 13.741 -2.753 1.00 97.00 298 ARG A O 1
ATOM 2440 N N . GLU A 1 299 ? 22.711 12.595 -3.012 1.00 95.38 299 GLU A N 1
ATOM 2441 C CA . GLU A 1 299 ? 22.950 12.225 -4.415 1.00 95.38 299 GLU A CA 1
ATOM 2442 C C . GLU A 1 299 ? 22.316 13.198 -5.419 1.00 95.38 299 GLU A C 1
ATOM 2444 O O . GLU A 1 299 ? 22.927 13.499 -6.441 1.00 95.38 299 GLU A O 1
ATOM 2449 N N . PHE A 1 300 ? 21.121 13.721 -5.127 1.00 96.06 300 PHE A N 1
ATOM 2450 C CA . PHE A 1 300 ? 20.322 14.488 -6.095 1.00 96.06 300 PHE A CA 1
ATOM 2451 C C . PHE A 1 300 ? 19.714 15.782 -5.530 1.00 96.06 300 PHE A C 1
ATOM 2453 O O . PHE A 1 300 ? 19.275 16.640 -6.296 1.00 96.06 300 PHE A O 1
ATOM 2460 N N . GLY A 1 301 ? 19.656 15.934 -4.201 1.00 96.38 301 GLY A N 1
ATOM 2461 C CA . GLY A 1 301 ? 18.846 16.966 -3.546 1.00 96.38 301 GLY A CA 1
ATOM 2462 C C . GLY A 1 301 ? 17.338 16.660 -3.590 1.00 96.38 301 GLY A C 1
ATOM 2463 O O . GLY A 1 301 ? 16.886 15.726 -4.249 1.00 96.38 301 GLY A O 1
ATOM 2464 N N . PHE A 1 302 ? 16.516 17.439 -2.876 1.00 97.25 302 PHE A N 1
ATOM 2465 C CA . PHE A 1 302 ? 15.066 17.168 -2.775 1.00 97.25 302 PHE A CA 1
ATOM 2466 C C . PHE A 1 302 ? 14.237 17.605 -3.989 1.00 97.25 302 PHE A C 1
ATOM 2468 O O . PHE A 1 302 ? 13.088 17.183 -4.122 1.00 97.25 302 PHE A O 1
ATOM 2475 N N . SER A 1 303 ? 14.797 18.412 -4.893 1.00 97.19 303 SER A N 1
ATOM 2476 C CA . SER A 1 303 ? 14.097 18.863 -6.103 1.00 97.19 303 SER A CA 1
ATOM 2477 C C . SER A 1 303 ? 13.719 17.709 -7.035 1.00 97.19 303 SER A C 1
ATOM 2479 O O . SER A 1 303 ? 12.753 17.831 -7.785 1.00 97.19 303 SER A O 1
ATOM 2481 N N . VAL A 1 304 ? 14.425 16.574 -6.954 1.00 97.44 304 VAL A N 1
ATOM 2482 C CA . VAL A 1 304 ? 14.158 15.384 -7.774 1.00 97.44 304 VAL A CA 1
ATOM 2483 C C . VAL A 1 304 ? 12.872 14.655 -7.372 1.00 97.44 304 VAL A C 1
ATOM 2485 O O . VAL A 1 304 ? 12.292 13.953 -8.197 1.00 97.44 304 VAL A O 1
ATOM 2488 N N . LEU A 1 305 ? 12.383 14.820 -6.136 1.00 97.31 305 LEU A N 1
ATOM 2489 C CA . LEU A 1 305 ? 11.296 13.990 -5.602 1.00 97.31 305 LEU A CA 1
ATOM 2490 C C . LEU A 1 305 ? 9.975 14.172 -6.355 1.00 97.31 305 LEU A C 1
ATOM 2492 O O . LEU A 1 305 ? 9.281 13.190 -6.612 1.00 97.31 305 LEU A O 1
ATOM 2496 N N . VAL A 1 306 ? 9.627 15.404 -6.733 1.00 97.75 306 VAL A N 1
ATOM 2497 C CA . VAL A 1 306 ? 8.378 15.673 -7.462 1.00 97.75 306 VAL A CA 1
ATOM 2498 C C . VAL A 1 306 ? 8.441 15.145 -8.902 1.00 97.75 306 VAL A C 1
ATOM 2500 O O . VAL A 1 306 ? 7.543 14.392 -9.266 1.00 97.75 306 VAL A O 1
ATOM 2503 N N . PRO A 1 307 ? 9.484 15.430 -9.711 1.00 98.19 307 PRO A N 1
ATOM 2504 C CA . PRO A 1 307 ? 9.641 14.806 -11.027 1.00 98.19 307 PRO A CA 1
ATOM 2505 C C . PRO A 1 307 ? 9.646 13.274 -10.976 1.00 98.19 307 PRO A C 1
ATOM 2507 O O . PRO A 1 307 ? 9.021 12.632 -11.816 1.00 98.19 307 PRO A O 1
ATOM 2510 N N . THR A 1 308 ? 10.284 12.690 -9.955 1.00 97.12 308 THR A N 1
ATOM 2511 C CA . THR A 1 308 ? 10.336 11.232 -9.751 1.00 97.12 308 THR A CA 1
ATOM 2512 C C . THR A 1 308 ? 8.948 10.605 -9.678 1.00 97.12 308 THR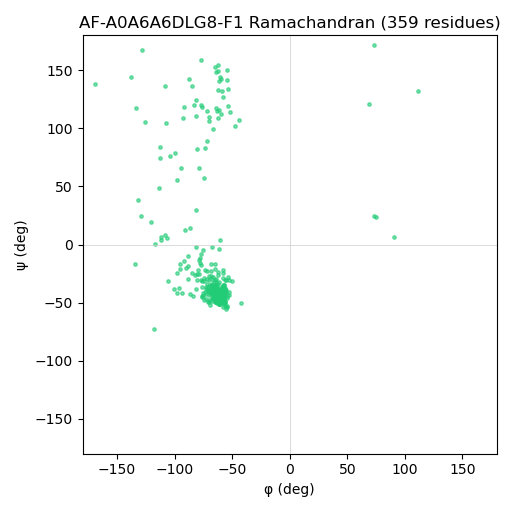 A C 1
ATOM 2514 O O . THR A 1 308 ? 8.731 9.524 -10.222 1.00 97.12 308 THR A O 1
ATOM 2517 N N . LEU A 1 309 ? 7.992 11.291 -9.041 1.00 97.44 309 LEU A N 1
ATOM 2518 C CA . LEU A 1 309 ? 6.617 10.809 -8.909 1.00 97.44 309 LEU A CA 1
ATOM 2519 C C . LEU A 1 309 ? 5.963 10.547 -10.273 1.00 97.44 309 LEU A C 1
ATOM 2521 O O . LEU A 1 309 ? 5.057 9.727 -10.349 1.00 97.44 309 LEU A O 1
ATOM 2525 N N . PHE A 1 310 ? 6.424 11.203 -11.338 1.00 97.62 310 PHE A N 1
ATOM 2526 C CA . PHE A 1 310 ? 5.893 11.088 -12.697 1.00 97.62 310 PHE A CA 1
ATOM 2527 C C . PHE A 1 310 ? 6.865 10.411 -13.673 1.00 97.62 310 PHE A C 1
ATOM 2529 O O . PHE A 1 310 ? 6.595 10.368 -14.869 1.00 97.62 310 PHE A O 1
ATOM 2536 N N . GLU A 1 311 ? 7.993 9.884 -13.187 1.00 96.00 311 GLU A N 1
ATOM 2537 C CA . GLU A 1 311 ? 9.029 9.285 -14.035 1.00 96.00 311 GLU A CA 1
ATOM 2538 C C . GLU A 1 311 ? 8.557 7.977 -14.679 1.00 96.00 311 GLU A C 1
ATOM 2540 O O . GLU A 1 311 ? 8.800 7.729 -15.857 1.00 96.00 311 GLU A O 1
ATOM 2545 N N . THR A 1 312 ? 7.872 7.132 -13.903 1.00 96.06 312 THR A N 1
ATOM 2546 C CA . THR A 1 312 ? 7.276 5.892 -14.406 1.00 96.06 312 THR A CA 1
ATOM 2547 C C . THR A 1 312 ? 5.881 5.707 -13.814 1.00 96.06 312 THR A C 1
ATOM 2549 O O . THR A 1 312 ? 5.693 5.993 -12.626 1.00 96.06 312 THR A O 1
ATOM 2552 N N . PRO A 1 313 ? 4.913 5.156 -14.571 1.00 97.81 313 PRO A N 1
ATOM 2553 C CA . PRO A 1 313 ? 3.569 4.919 -14.045 1.00 97.81 313 PRO A CA 1
ATOM 2554 C C . PRO A 1 313 ? 3.547 4.007 -12.805 1.00 97.81 313 PRO A C 1
ATOM 2556 O O . PRO A 1 313 ? 2.703 4.172 -11.927 1.00 97.81 313 PRO A O 1
ATOM 2559 N N . ALA A 1 314 ? 4.509 3.086 -12.673 1.00 96.75 314 ALA A N 1
ATOM 2560 C CA . ALA A 1 314 ? 4.645 2.244 -11.483 1.00 96.75 314 ALA A CA 1
ATOM 2561 C C . ALA A 1 314 ? 4.984 3.064 -10.222 1.00 96.75 314 ALA A C 1
ATOM 2563 O O . ALA A 1 314 ? 4.332 2.901 -9.188 1.00 96.75 314 ALA A O 1
ATOM 2564 N N . VAL A 1 315 ? 5.953 3.986 -10.316 1.00 97.31 315 VAL A N 1
ATOM 2565 C CA . VAL A 1 315 ? 6.276 4.923 -9.223 1.00 97.31 315 VAL A CA 1
ATOM 2566 C C . VAL A 1 315 ? 5.079 5.819 -8.928 1.00 97.31 315 VAL A C 1
ATOM 2568 O O . VAL A 1 315 ? 4.732 5.993 -7.762 1.00 97.31 315 VAL A O 1
ATOM 2571 N N . SER A 1 316 ? 4.416 6.344 -9.963 1.00 98.31 316 SER A N 1
ATOM 2572 C CA . SER A 1 316 ? 3.238 7.199 -9.802 1.00 98.31 316 SER A CA 1
ATOM 2573 C C . SER A 1 316 ? 2.124 6.491 -9.039 1.00 98.31 316 SER A C 1
ATOM 2575 O O . SER A 1 316 ? 1.589 7.052 -8.086 1.00 98.31 316 SER A O 1
ATOM 2577 N N . SER A 1 317 ? 1.807 5.243 -9.396 1.00 98.06 317 SER A N 1
ATOM 2578 C CA . SER A 1 317 ? 0.767 4.459 -8.723 1.00 98.06 317 SER A CA 1
ATOM 2579 C C . SER A 1 317 ? 1.031 4.338 -7.219 1.00 98.06 317 SER A C 1
ATOM 2581 O O . SER A 1 317 ? 0.149 4.640 -6.417 1.00 98.06 317 SER A O 1
ATOM 2583 N N . VAL A 1 318 ? 2.242 3.938 -6.817 1.00 97.62 318 VAL A N 1
ATOM 2584 C CA . VAL A 1 318 ? 2.582 3.753 -5.393 1.00 97.62 318 VAL A CA 1
ATOM 2585 C C . VAL A 1 318 ? 2.749 5.094 -4.670 1.00 97.62 318 VAL A C 1
ATOM 2587 O O . VAL A 1 318 ? 2.284 5.254 -3.543 1.00 97.62 318 VAL A O 1
ATOM 2590 N N . GLY A 1 319 ? 3.380 6.081 -5.306 1.00 97.94 319 GLY A N 1
ATOM 2591 C CA . GLY A 1 319 ? 3.597 7.403 -4.721 1.00 97.94 319 GLY A CA 1
ATOM 2592 C C . GLY A 1 319 ? 2.287 8.145 -4.444 1.00 97.94 319 GLY A C 1
ATOM 2593 O O . GLY A 1 319 ? 2.122 8.717 -3.36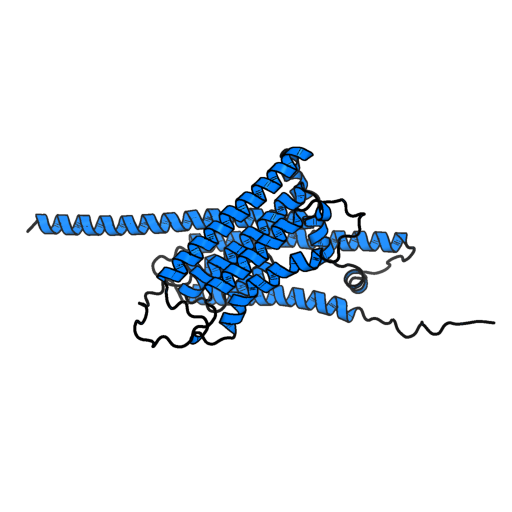7 1.00 97.94 319 GLY A O 1
ATOM 2594 N N . TRP A 1 320 ? 1.307 8.067 -5.351 1.00 98.50 320 TRP A N 1
ATOM 2595 C CA . TRP A 1 320 ? -0.030 8.607 -5.093 1.00 98.50 320 TRP A CA 1
ATOM 2596 C C . TRP A 1 320 ? -0.766 7.840 -3.988 1.00 98.50 320 TRP A C 1
ATOM 2598 O O . TRP A 1 320 ? -1.420 8.479 -3.164 1.00 98.50 320 TRP A O 1
ATOM 2608 N N . ASP A 1 321 ? -0.613 6.514 -3.891 1.00 98.62 321 ASP A N 1
ATOM 2609 C CA . ASP A 1 321 ? -1.156 5.737 -2.763 1.00 98.62 321 ASP A CA 1
ATOM 2610 C C . ASP A 1 321 ? -0.591 6.227 -1.413 1.00 98.62 321 ASP A C 1
ATOM 2612 O O . ASP A 1 321 ? -1.332 6.423 -0.447 1.00 98.62 321 ASP A O 1
ATOM 2616 N N . VAL A 1 322 ? 0.709 6.532 -1.361 1.00 98.44 322 VAL A N 1
ATOM 2617 C CA . VAL A 1 322 ? 1.387 7.124 -0.193 1.00 98.44 322 VAL A CA 1
ATOM 2618 C C . VAL A 1 322 ? 0.852 8.519 0.140 1.00 98.44 322 VAL A C 1
ATO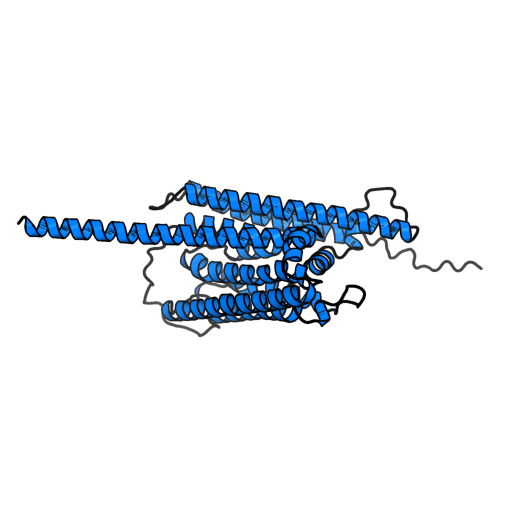M 2620 O O . VAL A 1 322 ? 0.566 8.800 1.306 1.00 98.44 322 VAL A O 1
ATOM 2623 N N . ILE A 1 323 ? 0.656 9.386 -0.859 1.00 98.62 323 ILE A N 1
ATOM 2624 C CA . ILE A 1 323 ? 0.061 10.719 -0.662 1.00 98.62 323 ILE A CA 1
ATOM 2625 C C . ILE A 1 323 ? -1.347 10.591 -0.066 1.00 98.62 323 ILE A C 1
ATOM 2627 O O . ILE A 1 323 ? -1.660 11.238 0.938 1.00 98.62 323 ILE A O 1
ATOM 2631 N N . PHE A 1 324 ? -2.189 9.718 -0.626 1.00 98.69 324 PHE A N 1
ATOM 2632 C CA . PHE A 1 324 ? -3.530 9.482 -0.094 1.00 98.69 324 PHE A CA 1
ATOM 2633 C C . PHE A 1 324 ? -3.502 8.865 1.304 1.00 98.69 324 PHE A C 1
ATOM 2635 O O . PHE A 1 324 ? -4.343 9.230 2.125 1.00 98.69 324 PHE A O 1
ATOM 2642 N N . CYS A 1 325 ? -2.542 7.991 1.621 1.00 98.62 325 CYS A N 1
ATOM 2643 C CA . CYS A 1 325 ? -2.346 7.494 2.981 1.00 98.62 325 CYS A CA 1
ATOM 2644 C C . CYS A 1 325 ? -2.087 8.646 3.963 1.00 98.62 325 CYS A C 1
ATOM 2646 O O . CYS A 1 325 ? -2.791 8.751 4.968 1.00 98.62 325 CYS A O 1
ATOM 2648 N N . TRP A 1 326 ? -1.150 9.550 3.660 1.00 98.31 326 TRP A N 1
ATOM 2649 C CA . TRP A 1 326 ? -0.871 10.719 4.504 1.00 98.31 326 TRP A CA 1
ATOM 2650 C C . TRP A 1 326 ? -2.101 11.609 4.703 1.00 98.31 326 TRP A C 1
ATOM 2652 O O . TRP A 1 326 ? -2.439 11.941 5.841 1.00 98.31 326 TRP A O 1
ATOM 2662 N N . ILE A 1 327 ? -2.808 11.946 3.618 1.00 98.56 327 ILE A N 1
ATOM 2663 C CA . ILE A 1 327 ? -4.039 12.751 3.672 1.00 98.56 327 ILE A CA 1
ATOM 2664 C C . ILE A 1 327 ? -5.100 12.056 4.534 1.00 98.56 327 ILE A C 1
ATOM 2666 O O . ILE A 1 327 ? -5.718 12.688 5.391 1.00 98.56 327 ILE A O 1
ATOM 2670 N N . THR A 1 328 ? -5.283 10.747 4.347 1.00 98.31 328 THR A N 1
ATOM 2671 C CA . THR A 1 328 ? -6.266 9.934 5.077 1.00 98.31 328 THR A CA 1
ATOM 2672 C C . THR A 1 328 ? -5.966 9.906 6.573 1.00 98.31 328 THR A C 1
ATOM 2674 O O . THR A 1 328 ? -6.857 10.163 7.383 1.00 98.31 328 THR A O 1
ATOM 2677 N N . TRP A 1 329 ? -4.714 9.644 6.962 1.00 96.88 329 TRP A N 1
ATOM 2678 C CA . TRP A 1 329 ? -4.308 9.614 8.369 1.00 96.88 329 TRP A CA 1
ATOM 2679 C C . TRP A 1 329 ? -4.403 10.988 9.033 1.00 96.88 329 TRP A C 1
ATOM 2681 O O . TRP A 1 329 ? -4.862 11.083 10.173 1.00 96.88 329 TRP A O 1
ATOM 2691 N N . TYR A 1 330 ? -4.045 12.057 8.320 1.00 97.88 330 TYR A N 1
ATOM 2692 C CA . TYR A 1 330 ? -4.210 13.424 8.811 1.00 97.88 330 TYR A CA 1
ATOM 2693 C C . TYR A 1 330 ? -5.688 13.785 9.020 1.00 97.88 330 TYR A C 1
ATOM 2695 O O . TYR A 1 330 ? -6.064 14.287 10.083 1.00 97.88 330 TYR A O 1
ATOM 2703 N N . ALA A 1 331 ? -6.543 13.486 8.037 1.00 97.50 331 ALA A N 1
ATOM 2704 C CA . ALA A 1 331 ? -7.984 13.698 8.135 1.00 97.50 331 ALA A CA 1
ATOM 2705 C C . ALA A 1 331 ? -8.585 12.903 9.302 1.00 97.50 331 ALA A C 1
ATOM 2707 O O . ALA A 1 331 ? -9.360 13.442 10.092 1.00 97.50 331 ALA A O 1
ATOM 2708 N N . TRP A 1 332 ? -8.177 11.643 9.465 1.00 96.06 332 TRP A N 1
ATOM 2709 C CA . TRP A 1 332 ? -8.597 10.805 10.583 1.00 96.06 332 TRP A CA 1
ATOM 2710 C C . TRP A 1 332 ? -8.188 11.386 11.937 1.00 96.06 332 TRP A C 1
ATOM 2712 O O . TRP A 1 332 ? -9.015 11.464 12.842 1.00 96.06 332 TRP A O 1
ATOM 2722 N N . TRP A 1 333 ? -6.950 11.864 12.073 1.00 94.88 333 TRP A N 1
ATOM 2723 C CA . TRP A 1 333 ? -6.484 12.518 13.296 1.00 94.88 333 TRP A CA 1
ATOM 2724 C C . TRP A 1 333 ? -7.322 13.752 13.656 1.00 94.88 333 TRP A C 1
ATOM 2726 O O . TRP A 1 333 ? -7.698 13.926 14.816 1.00 94.88 333 TRP A O 1
ATOM 2736 N N . LYS A 1 334 ? -7.682 14.579 12.665 1.00 95.12 334 LYS A N 1
ATOM 2737 C CA . LYS A 1 334 ? -8.580 15.727 12.867 1.00 95.12 334 LYS A CA 1
ATOM 2738 C C . LYS A 1 334 ? -9.976 15.297 13.316 1.00 95.12 334 LYS A C 1
ATOM 2740 O O . LYS A 1 334 ? -10.489 15.856 14.280 1.00 95.12 334 LYS A O 1
ATOM 2745 N N . VAL A 1 335 ? -10.553 14.281 12.673 1.00 92.06 335 VAL A N 1
ATOM 2746 C CA . VAL A 1 335 ? -11.867 13.725 13.042 1.00 92.06 335 VAL A CA 1
ATOM 2747 C C . VAL A 1 335 ? -11.866 13.191 14.479 1.00 92.06 335 VAL A C 1
ATOM 2749 O O . VAL A 1 335 ? -12.825 13.410 15.217 1.00 92.06 335 VAL A O 1
ATOM 2752 N N . GLN A 1 336 ? -10.789 12.522 14.901 1.00 88.50 336 GLN A N 1
ATOM 2753 C CA . GLN A 1 336 ? -10.673 12.006 16.266 1.00 88.50 336 GLN A CA 1
ATOM 2754 C C . GLN A 1 336 ? -10.564 13.111 17.320 1.00 88.50 336 GLN A C 1
ATOM 2756 O O . GLN A 1 336 ? -11.146 12.958 18.389 1.00 88.50 336 GLN A O 1
ATOM 2761 N N . LYS A 1 337 ? -9.851 14.206 17.027 1.00 85.56 337 LYS A N 1
ATOM 2762 C CA . LYS A 1 337 ? -9.724 15.347 17.946 1.00 85.56 337 LYS A CA 1
ATOM 2763 C C . LYS A 1 337 ? -11.056 16.047 18.195 1.00 85.56 337 LYS A C 1
ATOM 2765 O O . LYS A 1 337 ? -11.436 16.196 19.346 1.00 85.56 337 LYS A O 1
ATOM 2770 N N . VAL A 1 338 ? -11.794 16.368 17.131 1.00 78.12 338 VAL A N 1
ATOM 2771 C CA . VAL A 1 338 ? -13.119 17.006 17.254 1.00 78.12 338 VAL A CA 1
ATOM 2772 C C . VAL A 1 338 ? -14.058 16.145 18.101 1.00 78.12 338 VAL A C 1
ATOM 2774 O O . VAL A 1 338 ? -14.700 16.643 19.012 1.00 78.12 338 VAL A O 1
ATOM 2777 N N . SER A 1 339 ? -14.056 14.825 17.886 1.00 71.56 339 SER A N 1
ATOM 2778 C CA . SER A 1 339 ? -14.867 13.910 18.696 1.00 71.56 339 SER A CA 1
ATOM 2779 C C . SER A 1 339 ? -14.462 13.847 20.175 1.00 71.56 339 SER A C 1
ATOM 2781 O O . SER A 1 339 ? -15.258 13.347 20.966 1.00 71.56 339 SER A O 1
ATOM 2783 N N . PHE A 1 340 ? -13.238 14.229 20.542 1.00 63.88 340 PHE A N 1
ATOM 2784 C CA . PHE A 1 340 ? -12.791 14.274 21.935 1.00 63.88 340 PHE A CA 1
ATOM 2785 C C . PHE A 1 340 ? -13.218 15.589 22.593 1.00 63.88 340 PHE A C 1
ATOM 2787 O O . PHE A 1 340 ? -13.784 15.564 23.683 1.00 63.88 340 PHE A O 1
ATOM 2794 N N . ASP A 1 341 ? -13.037 16.704 21.886 1.00 69.19 341 ASP A N 1
ATOM 2795 C CA . ASP A 1 341 ? -13.437 18.034 22.353 1.00 69.19 341 ASP A CA 1
ATOM 2796 C C . ASP A 1 341 ? -14.967 18.128 22.536 1.00 69.19 341 ASP A C 1
ATOM 2798 O O . ASP A 1 341 ? -15.432 18.647 23.548 1.00 69.19 341 ASP A O 1
ATOM 2802 N N . ASP A 1 342 ? -15.751 17.532 21.625 1.00 63.41 342 ASP A N 1
ATOM 2803 C CA . ASP A 1 342 ? -17.218 17.459 21.731 1.00 63.41 342 ASP A CA 1
ATOM 2804 C C . ASP A 1 342 ? -17.685 16.684 22.979 1.00 63.41 342 ASP A C 1
ATOM 2806 O O . ASP A 1 342 ? -18.737 16.983 23.535 1.00 63.41 342 ASP A O 1
ATOM 2810 N N . VAL A 1 343 ? -16.926 15.677 23.429 1.00 56.25 343 VAL A N 1
ATOM 2811 C CA . VAL A 1 343 ? -17.277 14.891 24.627 1.00 56.25 343 VAL A CA 1
ATOM 2812 C C . VAL A 1 343 ? -16.979 15.685 25.898 1.00 56.25 343 VAL A C 1
ATOM 2814 O O . VAL A 1 343 ? -17.834 15.749 26.777 1.00 56.25 343 VAL A O 1
ATOM 2817 N N . ILE A 1 344 ? -15.815 16.341 25.967 1.00 58.53 344 ILE A N 1
ATOM 2818 C CA . ILE A 1 344 ? -15.439 17.183 27.114 1.00 58.53 344 ILE A CA 1
ATOM 2819 C C . ILE A 1 344 ? -16.392 18.377 27.254 1.00 58.53 344 ILE A C 1
ATOM 2821 O O . ILE A 1 344 ? -16.795 18.719 28.363 1.00 58.53 344 ILE A O 1
ATOM 2825 N N . GLY A 1 345 ? -16.796 18.993 26.138 1.00 52.34 345 GLY A N 1
ATOM 2826 C CA . GLY A 1 345 ? -17.731 20.121 26.155 1.00 52.34 345 GLY A CA 1
ATOM 2827 C C . GLY A 1 345 ? -19.128 19.760 26.673 1.00 52.34 345 GLY A C 1
ATOM 2828 O O . GLY A 1 345 ? -19.792 20.605 27.270 1.00 52.34 345 GLY A O 1
ATOM 2829 N N . VAL A 1 346 ? -19.572 18.511 26.487 1.00 57.78 346 VAL A N 1
ATOM 2830 C CA . VAL A 1 346 ? -20.860 18.035 27.017 1.00 57.78 346 VAL A CA 1
ATOM 2831 C C . VAL A 1 346 ? -20.777 17.786 28.523 1.00 57.78 346 VAL A C 1
ATOM 2833 O O . VAL A 1 346 ? -21.676 18.227 29.232 1.00 57.78 346 VAL A O 1
ATOM 2836 N N . GLU A 1 347 ? -19.709 17.154 29.023 1.00 52.41 347 GLU A N 1
ATOM 2837 C CA . GLU A 1 347 ? -19.531 16.912 30.467 1.00 52.41 347 GLU A CA 1
ATOM 2838 C C . GLU A 1 347 ? -19.434 18.223 31.262 1.00 52.41 347 GLU A C 1
ATOM 2840 O O . GLU A 1 347 ? -20.145 18.378 32.254 1.00 52.41 347 GLU A O 1
ATOM 2845 N N . GLY A 1 348 ? -18.683 19.216 30.768 1.00 44.94 348 GLY A N 1
ATOM 2846 C CA . GLY A 1 348 ? -18.588 20.524 31.431 1.00 44.94 348 GLY A CA 1
ATOM 2847 C C . GLY A 1 348 ? -19.927 21.267 31.523 1.00 44.94 348 GLY A C 1
ATOM 2848 O O . GLY A 1 348 ? -20.207 21.916 32.523 1.00 44.94 348 GLY A O 1
ATOM 2849 N N . SER A 1 349 ? -20.801 21.120 30.521 1.00 50.03 349 SER A N 1
ATOM 2850 C CA . SER A 1 349 ? -22.127 21.762 30.521 1.00 50.03 349 SER A CA 1
ATOM 2851 C C . SER A 1 349 ? -23.170 21.074 31.412 1.00 50.03 349 SER A C 1
ATOM 2853 O O . SER A 1 349 ? -24.213 21.663 31.705 1.00 50.03 349 SER A O 1
ATOM 2855 N N . VAL A 1 350 ? -22.925 19.817 31.800 1.00 55.41 350 VAL A N 1
ATOM 2856 C CA . VAL A 1 350 ? -23.793 19.063 32.716 1.00 55.41 350 VAL A CA 1
ATOM 2857 C C . VAL A 1 350 ? -23.402 19.357 34.162 1.00 55.41 350 VAL A C 1
ATOM 2859 O O . VAL A 1 350 ? -24.293 19.644 34.956 1.00 55.41 350 VAL A O 1
ATOM 2862 N N . GLU A 1 351 ? -22.103 19.398 34.480 1.00 55.03 351 GLU A N 1
ATOM 2863 C CA . GLU A 1 351 ? -21.628 19.795 35.816 1.00 55.03 351 GLU A CA 1
ATOM 2864 C C . GLU A 1 351 ? -22.021 21.240 36.160 1.00 55.03 351 GLU A C 1
ATOM 2866 O O . GLU A 1 351 ? -22.503 21.496 37.259 1.00 55.03 351 GLU A O 1
ATOM 2871 N N . GLU A 1 352 ? -21.910 22.182 35.217 1.00 50.69 352 GLU A N 1
ATOM 2872 C CA . GLU A 1 352 ? -22.252 23.591 35.475 1.00 50.69 352 GLU A CA 1
ATOM 2873 C C . GLU A 1 352 ? -23.752 23.783 35.782 1.00 50.69 352 GLU A C 1
ATOM 2875 O O . GLU A 1 352 ? -24.118 24.630 36.592 1.00 50.69 352 GLU A O 1
ATOM 2880 N N . LYS A 1 353 ? -24.625 22.937 35.214 1.00 53.31 353 LYS A N 1
ATOM 2881 C CA . LYS A 1 353 ? -26.068 22.950 35.503 1.00 53.31 353 LYS A CA 1
ATOM 2882 C C . LYS A 1 353 ? -26.446 22.240 36.797 1.00 53.31 353 LYS A C 1
ATOM 2884 O O . LYS A 1 353 ? -27.447 22.614 37.397 1.00 53.31 353 LYS A O 1
ATOM 2889 N N . GLU A 1 354 ? -25.704 21.219 37.218 1.00 55.00 354 GLU A N 1
ATOM 2890 C CA . GLU A 1 354 ? -25.943 20.580 38.519 1.00 55.00 354 GLU A CA 1
ATOM 2891 C C . GLU A 1 354 ? -25.520 21.500 39.672 1.00 55.00 354 GLU A C 1
ATOM 2893 O O . GLU A 1 354 ? -26.246 21.597 40.659 1.00 55.00 354 GLU A O 1
ATOM 2898 N N . VAL A 1 355 ? -24.438 22.269 39.504 1.00 56.00 355 VAL A N 1
ATOM 2899 C CA . VAL A 1 355 ? -23.989 23.257 40.502 1.00 56.00 355 VAL A CA 1
ATOM 2900 C C . VAL A 1 355 ? -24.969 24.436 40.627 1.00 56.00 355 VAL A C 1
ATOM 2902 O O . VAL A 1 355 ? -25.288 24.849 41.739 1.00 56.00 355 VAL A O 1
ATOM 2905 N N . GLU A 1 356 ? -25.533 24.937 39.520 1.00 53.56 356 GLU A N 1
ATOM 2906 C CA . GLU A 1 356 ? -26.531 26.027 39.553 1.00 53.56 356 GLU A CA 1
ATOM 2907 C C . GLU A 1 356 ? -27.865 25.612 40.217 1.00 53.56 356 GLU A C 1
ATOM 2909 O O . GLU A 1 356 ? -28.576 26.438 40.798 1.00 53.56 356 GLU A O 1
ATOM 2914 N N . VAL A 1 357 ? -28.215 24.322 40.153 1.00 56.69 357 VAL A N 1
ATOM 2915 C CA . VAL A 1 357 ? -29.430 23.771 40.778 1.00 56.69 357 VAL A CA 1
ATOM 2916 C C . VAL A 1 357 ? -29.225 23.482 42.272 1.00 56.69 357 VAL A C 1
ATOM 2918 O O . VAL A 1 357 ? -30.190 23.543 43.035 1.00 56.69 357 VAL A O 1
ATOM 2921 N N . GLU A 1 358 ? -27.994 23.218 42.719 1.00 54.88 358 GLU A N 1
ATOM 2922 C CA . GLU A 1 358 ? -27.671 23.095 44.149 1.00 54.88 358 GLU A CA 1
ATOM 2923 C C . GLU A 1 358 ? -27.570 24.450 44.866 1.00 54.88 358 GLU A C 1
ATOM 2925 O O . GLU A 1 358 ? -27.942 24.529 46.031 1.00 54.88 358 GLU A O 1
ATOM 2930 N N . GLU A 1 359 ? -27.155 25.532 44.198 1.00 54.25 359 GLU A N 1
ATOM 2931 C CA . GLU A 1 359 ? -27.110 26.874 44.815 1.00 54.25 359 GLU A CA 1
ATOM 2932 C C . GLU A 1 359 ? -28.487 27.561 44.939 1.00 54.25 359 GLU A C 1
ATOM 2934 O O . GLU A 1 359 ? -28.601 28.615 45.570 1.00 54.25 359 GLU A O 1
ATOM 2939 N N . THR A 1 360 ? -29.545 26.988 44.354 1.00 53.03 360 THR A N 1
ATOM 2940 C CA . THR A 1 360 ? -30.902 27.569 44.347 1.00 53.03 360 THR A CA 1
ATOM 2941 C C . THR A 1 360 ? -31.925 26.851 45.241 1.00 53.03 360 THR A C 1
ATOM 2943 O O . THR A 1 360 ? -33.099 27.232 45.235 1.00 53.03 360 THR A O 1
ATOM 2946 N N . ASN A 1 361 ? -31.493 25.885 46.062 1.00 46.06 361 ASN A N 1
ATOM 2947 C CA . ASN A 1 361 ? -32.265 25.289 47.168 1.00 46.06 361 ASN A CA 1
ATOM 2948 C C . ASN A 1 361 ? -31.592 25.563 48.515 1.00 46.06 361 ASN A C 1
ATOM 2950 O O . ASN A 1 361 ? -32.333 25.621 49.526 1.00 46.06 361 ASN A O 1
#

Foldseek 3Di:
DDDPDPPPPPPPVDLCVLCCVVVVLVCLLVVLVCVLVVVLVVLVVPFPAVVQDVVLLVVLVVLLVVLLCQLVVLVVVLVVVLQVVVQVVCVVVVNHDPDDPVSVSSVVDPSVLVLVLLQQAALLSLLLQLLLLLLLLVLLLCCVLQVVQLVPQQSLSLSLSCLSRFSLNSLSSVVSVSSSRYNPPDDPPPDDPDDDDDPALLVLSVQLLCQSLVLSVVCPDVLNNDDPVPPNDPCNVVSVCSNVVSSSPSSVCSNPPDCVRHDPNPSVVSVVSSVVSNCCSCVSSVVSSVVSQVVCCVPPRPVVNVVSCVPGSSSVSSSSSSVSSVVSVVSVVVVVVVVVVVVVVVVVVVVVVVVVVVVVD

Solvent-accessible surface area (backbone atoms only — not comparable to full-atom values): 19903 Å² total; per-residue (Å²): 138,86,78,82,69,94,72,83,83,80,72,84,72,60,44,60,62,36,46,47,55,53,51,51,52,53,49,49,49,51,50,50,52,52,52,52,50,52,53,46,52,52,38,58,76,72,37,84,43,92,87,62,54,68,67,60,48,50,50,33,51,49,52,20,50,53,38,45,54,52,28,49,51,22,48,50,50,32,52,53,53,51,50,52,52,50,51,53,52,34,43,75,73,73,48,74,79,89,65,92,55,62,38,58,50,51,62,77,43,58,62,69,60,53,36,50,46,64,17,42,47,30,56,56,38,24,49,43,43,58,50,46,50,42,51,51,44,51,48,49,52,43,36,59,63,51,31,50,69,50,63,49,81,61,50,37,56,42,52,51,39,23,75,73,73,36,49,28,29,25,46,25,53,49,51,42,48,59,65,46,43,54,86,68,84,73,75,80,79,85,78,74,81,91,74,80,91,57,82,52,62,68,56,52,49,48,50,19,46,49,45,30,50,50,36,54,57,57,56,65,36,66,85,54,38,48,68,85,89,53,81,76,59,92,54,57,67,53,43,64,46,40,34,61,53,40,58,42,47,56,41,47,44,61,68,73,45,64,63,92,68,65,60,77,85,50,58,72,60,50,50,53,52,51,53,51,49,49,49,48,48,51,53,53,40,49,50,49,51,51,53,32,50,53,50,23,45,74,76,70,34,73,80,48,49,66,60,44,39,70,70,39,37,39,26,26,19,47,32,50,33,40,53,40,36,54,53,49,53,52,52,48,54,53,55,54,49,54,61,48,53,59,52,54,57,51,53,56,59,50,53,56,53,53,54,58,58,60,78,72,111